Protein AF-A0AA89BW70-F1 (afdb_monomer)

Mean predicted aligned error: 10.67 Å

Organism: Pinctada imbricata (NCBI:txid66713)

Nearest PDB structures (foldseek):
  3rcm-assembly1_A  TM=8.441E-01  e=1.274E-15  Pseudomonas putida KT2440
  1xwy-assembly1_A  TM=8.224E-01  e=1.274E-15  Escherichia coli
  2gzx-assembly2_B  TM=8.476E-01  e=1.239E-14  Staphylococcus aureus subsp. aureus MW2
  2y1h-assembly1_A  TM=7.962E-01  e=3.981E-14  Homo sapiens
  2y1h-assembly1_B  TM=7.978E-01  e=7.608E-13  Homo sapiens

InterPro domains:
  IPR001130 3'-5' ssDNA/RNA exonuclease TatD-like [PF01026] (97-299)
  IPR032466 Metal-dependent hydrolase [SSF51556] (93-299)

Sequence (300 aa):
MNATTLTPTIANILMSPQLLQDYQMFLTAIFIWIERAKLFGLIIQMDILWRNSYQCPNTAVVDRPSVPVNVVGGVVVYSEPQNYPAADFQLDGPWKVAAGVHPKHYQKFSTAKRLALNGLLEHPKVAALGEIGLDRTIPPGEWRAQELVFENVLRMSKPELPLVFHLRGPSGDTYGSDVTGRCQAIMRRVCRREQKIHVHCFTGLSQVVNDWLSDFPNTFFGVTAAVRRFDEEQKSGLRAIPRIRLLLETDAPYFPVGNVPYSTPAYLGDTAAFVAVYLNIGPCHLMQLTLRNAMTLYGS

Radius of gyration: 22.98 Å; Cα contacts (8 Å, |Δi|>4): 532; chains: 1; bounding box: 63×39×85 Å

Solvent-accessible surface area (backbone atoms only — not comparable to full-atom values): 16618 Å² total; per-residue (Å²): 138,86,87,85,90,85,83,82,87,89,89,83,80,84,67,51,74,65,55,49,51,52,48,48,50,50,50,49,49,48,57,64,50,70,75,65,53,68,31,52,35,62,30,33,47,60,68,68,65,69,80,80,74,57,72,81,71,96,64,77,93,72,82,76,52,90,32,79,61,45,75,66,28,30,32,36,33,49,22,51,60,87,72,60,61,94,85,64,85,88,67,70,82,63,49,31,25,19,46,36,50,29,38,92,45,41,92,62,62,43,74,69,40,52,53,50,52,58,56,48,73,69,36,94,50,45,45,25,46,7,35,26,42,42,52,44,77,53,64,77,89,48,51,63,60,32,50,52,44,36,54,58,55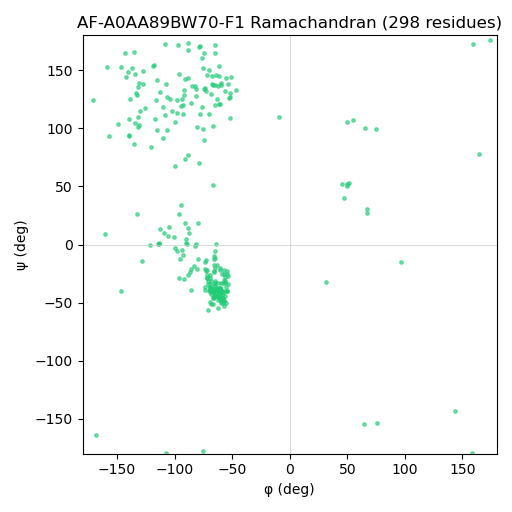,49,65,69,64,50,85,87,36,24,36,33,31,44,63,36,27,36,93,89,37,81,44,19,58,66,36,46,56,52,49,50,62,52,38,71,75,66,49,64,55,75,41,36,32,33,38,45,69,56,54,28,30,42,65,54,51,49,53,43,43,72,64,23,70,43,48,27,41,23,35,33,49,59,64,83,73,52,54,72,55,30,48,44,13,60,59,59,48,54,72,82,33,34,35,52,20,28,46,17,52,40,60,43,72,77,98,41,95,52,27,43,69,56,42,38,34,42,26,33,44,62,52,18,65,75,63,77,47,60,36,70,58,51,46,56,49,22,34,54,28,46,28,67,62,55,73,98

Structure (mmCIF, N/CA/C/O backbone):
data_AF-A0AA89BW70-F1
#
_entry.id   AF-A0AA89BW70-F1
#
loop_
_atom_site.group_PDB
_atom_site.id
_atom_site.type_symbol
_atom_site.label_atom_id
_atom_site.label_alt_id
_atom_site.label_comp_id
_atom_site.label_asym_id
_atom_site.label_entity_id
_atom_site.label_seq_id
_atom_site.pdbx_PDB_ins_code
_atom_site.Cartn_x
_atom_site.Cartn_y
_atom_site.Cartn_z
_atom_site.occupancy
_atom_site.B_iso_or_equiv
_atom_site.auth_seq_id
_atom_site.auth_comp_id
_atom_site.auth_asym_id
_atom_site.auth_atom_id
_atom_site.pdbx_PDB_model_num
ATOM 1 N N . MET A 1 1 ? 39.100 10.873 -65.933 1.00 33.31 1 MET A N 1
ATOM 2 C CA . MET A 1 1 ? 39.421 11.870 -64.895 1.00 33.31 1 MET A CA 1
ATOM 3 C C . MET A 1 1 ? 38.180 12.093 -64.047 1.00 33.31 1 MET A C 1
ATOM 5 O O . MET A 1 1 ? 37.128 12.359 -64.605 1.00 33.31 1 MET A O 1
ATOM 9 N N . ASN A 1 2 ? 38.376 11.925 -62.740 1.00 28.48 2 ASN A N 1
ATOM 10 C CA . ASN A 1 2 ? 37.604 12.335 -61.562 1.00 28.48 2 ASN A CA 1
ATOM 11 C C . ASN A 1 2 ? 36.201 11.766 -61.297 1.00 28.48 2 ASN A C 1
ATOM 13 O O . ASN A 1 2 ? 35.182 12.250 -61.776 1.00 28.48 2 ASN A O 1
ATOM 17 N N . ALA A 1 3 ? 36.224 10.782 -60.393 1.00 30.16 3 ALA A N 1
ATOM 18 C CA . ALA A 1 3 ? 35.181 10.424 -59.450 1.00 30.16 3 ALA A CA 1
ATOM 19 C C . ALA A 1 3 ? 35.336 11.232 -58.145 1.00 30.16 3 ALA A C 1
ATOM 21 O O . ALA A 1 3 ? 36.459 11.414 -57.676 1.00 30.16 3 ALA A O 1
ATOM 22 N N . THR A 1 4 ? 34.213 11.619 -57.538 1.00 36.66 4 THR A N 1
ATOM 23 C CA . THR A 1 4 ? 34.063 11.954 -56.105 1.00 36.66 4 THR A CA 1
ATOM 24 C C . THR A 1 4 ? 32.576 11.769 -55.755 1.00 36.66 4 THR A C 1
ATOM 26 O O . THR A 1 4 ? 31.724 12.510 -56.227 1.00 36.66 4 THR A O 1
ATOM 29 N N . THR A 1 5 ? 32.195 10.587 -55.257 1.00 37.97 5 THR A N 1
ATOM 30 C CA . THR A 1 5 ? 31.941 10.242 -53.835 1.00 37.97 5 THR A CA 1
ATOM 31 C C . THR A 1 5 ? 30.631 10.778 -53.255 1.00 37.97 5 THR A C 1
ATOM 33 O O . THR A 1 5 ? 30.588 11.892 -52.745 1.00 37.97 5 THR A O 1
ATOM 36 N N . LEU A 1 6 ? 29.619 9.905 -53.202 1.00 28.97 6 LEU A N 1
ATOM 37 C CA . LEU A 1 6 ? 28.589 9.879 -52.160 1.00 28.97 6 LEU A CA 1
ATOM 38 C C . LEU A 1 6 ? 28.302 8.407 -51.815 1.00 28.97 6 LEU A C 1
ATOM 40 O O . LEU A 1 6 ? 27.734 7.671 -52.616 1.00 28.97 6 LEU A O 1
ATOM 44 N N . THR A 1 7 ? 28.736 7.969 -50.635 1.00 37.84 7 THR A N 1
ATOM 45 C CA . THR A 1 7 ? 28.240 6.760 -49.950 1.00 37.84 7 THR A CA 1
ATOM 46 C C . THR A 1 7 ? 27.084 7.158 -49.033 1.00 37.84 7 THR A C 1
ATOM 48 O O . THR A 1 7 ? 27.158 8.221 -48.414 1.00 37.84 7 THR A O 1
ATOM 51 N N . PRO A 1 8 ? 26.040 6.318 -48.908 1.00 34.56 8 PRO A N 1
ATOM 52 C CA . PRO A 1 8 ? 26.020 5.403 -47.763 1.00 34.56 8 PRO A CA 1
ATOM 53 C C . PRO A 1 8 ? 25.541 3.972 -48.088 1.00 34.56 8 PRO A C 1
ATOM 55 O O . PRO A 1 8 ? 24.433 3.739 -48.564 1.00 34.56 8 PRO A O 1
ATOM 58 N N . THR A 1 9 ? 26.391 3.010 -47.732 1.00 35.19 9 THR A N 1
ATOM 59 C CA . THR A 1 9 ? 26.096 1.638 -47.271 1.00 35.19 9 THR A CA 1
ATOM 60 C C . THR A 1 9 ? 25.238 1.738 -45.990 1.00 35.19 9 THR A C 1
ATOM 62 O O . THR A 1 9 ? 25.519 2.593 -45.161 1.00 35.19 9 THR A O 1
ATOM 65 N N . ILE A 1 10 ? 24.173 0.979 -45.710 1.00 32.97 10 ILE A N 1
ATOM 66 C CA . ILE A 1 10 ? 23.923 -0.464 -45.828 1.00 32.97 10 ILE A CA 1
ATOM 67 C C . ILE A 1 10 ? 22.421 -0.661 -46.116 1.00 32.97 10 ILE A C 1
ATOM 69 O O . ILE A 1 10 ? 21.586 -0.576 -45.220 1.00 32.97 10 ILE A O 1
ATOM 73 N N . ALA A 1 11 ? 22.072 -0.954 -47.363 1.00 35.56 11 ALA A N 1
ATOM 74 C CA . ALA A 1 11 ? 20.772 -1.498 -47.737 1.00 35.56 11 ALA A CA 1
ATOM 75 C C . ALA A 1 11 ? 21.043 -2.548 -48.809 1.00 35.56 11 ALA A C 1
ATOM 77 O O . ALA A 1 11 ? 21.272 -2.183 -49.955 1.00 35.56 11 ALA A O 1
ATOM 78 N N . ASN A 1 12 ? 21.179 -3.810 -48.389 1.00 38.41 12 ASN A N 1
ATOM 79 C CA . ASN A 1 12 ? 20.982 -5.038 -49.174 1.00 38.41 12 ASN A CA 1
ATOM 80 C C . ASN A 1 12 ? 21.614 -6.223 -48.431 1.00 38.41 12 ASN A C 1
ATOM 82 O O . ASN A 1 12 ? 22.692 -6.698 -48.776 1.00 38.41 12 ASN A O 1
ATOM 86 N N . ILE A 1 13 ? 20.918 -6.722 -47.410 1.00 40.81 13 ILE A N 1
ATOM 87 C CA . ILE A 1 13 ? 21.020 -8.137 -47.045 1.00 40.81 13 ILE A CA 1
ATOM 88 C C . ILE A 1 13 ? 19.700 -8.752 -47.502 1.00 40.81 13 ILE A C 1
ATOM 90 O O . ILE A 1 13 ? 18.668 -8.590 -46.856 1.00 40.81 13 ILE A O 1
ATOM 94 N N . LEU A 1 14 ? 19.729 -9.385 -48.675 1.00 41.25 14 LEU A N 1
ATOM 95 C CA . LEU A 1 14 ? 18.627 -10.192 -49.188 1.00 41.25 14 LEU A CA 1
ATOM 96 C C . LEU A 1 14 ? 18.482 -11.414 -48.273 1.00 41.25 14 LEU A C 1
ATOM 98 O O . LEU A 1 14 ? 19.273 -12.353 -48.351 1.00 41.25 14 LEU A O 1
ATOM 102 N N . MET A 1 15 ? 17.499 -11.384 -47.374 1.00 45.31 15 MET A N 1
ATOM 103 C CA . MET A 1 15 ? 17.094 -12.571 -46.624 1.00 45.31 15 MET A CA 1
ATOM 104 C C . MET A 1 15 ? 16.474 -13.590 -47.587 1.00 45.31 15 MET A C 1
ATOM 106 O O . MET A 1 15 ? 15.705 -13.224 -48.477 1.00 45.31 15 MET A O 1
ATOM 110 N N . SER A 1 16 ? 16.818 -14.870 -47.426 1.00 53.88 16 SER A N 1
ATOM 111 C CA . SER A 1 16 ? 16.217 -15.948 -48.216 1.00 53.88 16 SER A CA 1
ATOM 112 C C . SER A 1 16 ? 14.701 -16.018 -47.963 1.00 53.88 16 SER A C 1
ATOM 114 O O . SER A 1 16 ? 14.253 -15.637 -46.879 1.00 53.88 16 SER A O 1
ATOM 116 N N . PRO A 1 17 ? 13.888 -16.525 -48.911 1.00 56.47 17 PRO A N 1
ATOM 117 C CA . PRO A 1 17 ? 12.437 -16.636 -48.727 1.00 56.47 17 PRO A CA 1
ATOM 118 C C . PRO A 1 17 ? 12.044 -17.393 -47.448 1.00 56.47 17 PRO A C 1
ATOM 120 O O . PRO A 1 17 ? 11.084 -17.013 -46.785 1.00 56.47 17 PRO A O 1
ATOM 123 N N . GLN A 1 18 ? 12.843 -18.393 -47.056 1.00 44.44 18 GLN A N 1
ATOM 124 C CA . GLN A 1 18 ? 12.680 -19.142 -45.809 1.00 44.44 18 GLN A CA 1
ATOM 125 C C . GLN A 1 18 ? 12.930 -18.262 -44.572 1.00 44.44 18 GLN A C 1
ATOM 127 O O . GLN A 1 18 ? 12.105 -18.231 -43.669 1.00 44.44 18 GLN A O 1
ATOM 132 N N . LEU A 1 19 ? 14.010 -17.470 -44.566 1.00 41.62 19 LEU A N 1
ATOM 133 C CA . LEU A 1 19 ? 14.312 -16.515 -43.492 1.00 41.62 19 LEU A CA 1
ATOM 134 C C . LEU A 1 19 ? 13.273 -15.394 -43.404 1.00 41.62 19 LEU A C 1
ATOM 136 O O . LEU A 1 19 ? 12.985 -14.929 -42.308 1.00 41.62 19 LEU A O 1
ATOM 140 N N . LEU A 1 20 ? 12.685 -14.974 -44.527 1.00 41.12 20 LEU A N 1
ATOM 141 C CA . LEU A 1 20 ? 11.605 -13.986 -44.549 1.00 41.12 20 LEU A CA 1
ATOM 142 C C . LEU A 1 20 ? 10.306 -14.556 -43.955 1.00 41.12 20 LEU A C 1
ATOM 144 O O . LEU A 1 20 ? 9.582 -13.844 -43.262 1.00 41.12 20 LEU A O 1
ATOM 148 N N . GLN A 1 21 ? 10.030 -15.839 -44.201 1.00 43.31 21 GLN A N 1
ATOM 149 C CA . GLN A 1 21 ? 8.876 -16.558 -43.660 1.00 43.31 21 GLN A CA 1
ATOM 150 C C . GLN A 1 21 ? 9.052 -16.869 -42.166 1.00 43.31 21 GLN A C 1
ATOM 152 O O . GLN A 1 21 ? 8.119 -16.666 -41.390 1.00 43.31 21 GLN A O 1
ATOM 157 N N . ASP A 1 22 ? 10.260 -17.242 -41.739 1.00 41.06 22 ASP A N 1
ATOM 158 C CA . ASP A 1 22 ? 10.621 -17.409 -40.329 1.00 41.06 22 ASP A CA 1
ATOM 159 C C . ASP A 1 22 ? 10.616 -16.064 -39.588 1.00 41.06 22 ASP A C 1
ATOM 161 O O . ASP A 1 22 ? 10.131 -15.984 -38.463 1.00 41.06 22 ASP A O 1
ATOM 165 N N . TYR A 1 23 ? 11.059 -14.977 -40.231 1.00 40.72 23 TYR A N 1
ATOM 166 C CA . TYR A 1 23 ? 10.994 -13.616 -39.691 1.00 40.72 23 TYR A CA 1
ATOM 167 C C . TYR A 1 23 ? 9.554 -13.099 -39.614 1.00 40.72 23 TYR A C 1
ATOM 169 O O . TYR A 1 23 ? 9.185 -12.489 -38.615 1.00 40.72 23 TYR A O 1
ATOM 177 N N . GLN A 1 24 ? 8.696 -13.386 -40.599 1.00 35.31 24 GLN A N 1
ATOM 178 C CA . GLN A 1 24 ? 7.270 -13.063 -40.506 1.00 35.31 24 GLN A CA 1
ATOM 179 C C . GLN A 1 24 ? 6.542 -13.920 -39.467 1.00 35.31 24 GLN A C 1
ATOM 181 O O . GLN A 1 24 ? 5.707 -13.379 -38.747 1.00 35.31 24 GLN A O 1
ATOM 186 N N . MET A 1 25 ? 6.873 -15.205 -39.301 1.00 35.47 25 MET A N 1
ATOM 187 C CA . MET A 1 25 ? 6.369 -16.009 -38.179 1.00 35.47 25 MET A CA 1
ATOM 188 C C . MET A 1 25 ? 6.871 -15.482 -36.834 1.00 35.47 25 MET A C 1
ATOM 190 O O . MET A 1 25 ? 6.096 -15.442 -35.887 1.00 35.47 25 MET A O 1
ATOM 194 N N . PHE A 1 26 ? 8.125 -15.039 -36.745 1.00 34.38 26 PHE A N 1
ATOM 195 C CA . PHE A 1 26 ? 8.706 -14.449 -35.539 1.00 34.38 26 PHE A CA 1
ATOM 196 C C . PHE A 1 26 ? 8.062 -13.097 -35.208 1.00 34.38 26 PHE A C 1
ATOM 198 O O . PHE A 1 26 ? 7.727 -12.846 -34.056 1.00 34.38 26 PHE A O 1
ATOM 205 N N . LEU A 1 27 ? 7.785 -12.259 -36.211 1.00 29.42 27 LEU A N 1
ATOM 206 C CA . LEU A 1 27 ? 7.057 -10.998 -36.053 1.00 29.42 27 LEU A CA 1
ATOM 207 C C . LEU A 1 27 ? 5.570 -11.204 -35.754 1.00 29.42 27 LEU A C 1
ATOM 209 O O . LEU A 1 27 ? 5.015 -10.441 -34.974 1.00 29.42 27 LEU A O 1
ATOM 213 N N . THR A 1 28 ? 4.934 -12.240 -36.306 1.00 30.70 28 THR A N 1
ATOM 214 C CA . THR A 1 28 ? 3.536 -12.596 -36.000 1.00 30.70 28 THR A CA 1
ATOM 215 C C . THR A 1 28 ? 3.435 -13.226 -34.613 1.00 30.70 28 THR A C 1
ATOM 217 O O . THR A 1 28 ? 2.510 -12.920 -33.870 1.00 30.70 28 THR A O 1
ATOM 220 N N . ALA A 1 29 ? 4.426 -14.023 -34.203 1.00 29.08 29 ALA A N 1
ATOM 221 C CA . ALA A 1 29 ? 4.567 -14.499 -32.834 1.00 29.08 29 ALA A CA 1
ATOM 222 C C . ALA A 1 29 ? 4.788 -13.321 -31.881 1.00 29.08 29 ALA A C 1
ATOM 224 O O . ALA A 1 29 ? 4.096 -13.253 -30.881 1.00 29.08 29 ALA A O 1
ATOM 225 N N . ILE A 1 30 ? 5.638 -12.345 -32.216 1.00 30.14 30 ILE A N 1
ATOM 226 C CA . ILE A 1 30 ? 5.832 -11.115 -31.434 1.00 30.14 30 ILE A CA 1
ATOM 227 C C . ILE A 1 30 ? 4.559 -10.257 -31.401 1.00 30.14 30 ILE A C 1
ATOM 229 O O . ILE A 1 30 ? 4.204 -9.782 -30.331 1.00 30.14 30 ILE A O 1
ATOM 233 N N . PHE A 1 31 ? 3.809 -10.112 -32.496 1.00 24.84 31 PHE A N 1
ATOM 234 C CA . PHE A 1 31 ? 2.545 -9.361 -32.511 1.00 24.84 31 PHE A CA 1
ATOM 235 C C . PHE A 1 31 ? 1.432 -10.062 -31.716 1.00 24.84 31 PHE A C 1
ATOM 237 O O . PHE A 1 31 ? 0.695 -9.404 -30.988 1.00 24.84 31 PHE A O 1
ATOM 244 N N . ILE A 1 32 ? 1.357 -11.397 -31.762 1.00 27.94 32 ILE A N 1
ATOM 245 C CA . ILE A 1 32 ? 0.433 -12.202 -30.943 1.00 27.94 32 ILE A CA 1
ATOM 246 C C . ILE A 1 32 ? 0.894 -12.263 -29.466 1.00 27.94 32 ILE A C 1
ATOM 248 O O . ILE A 1 32 ? 0.082 -12.495 -28.567 1.00 27.94 32 ILE A O 1
ATOM 252 N N . TRP A 1 33 ? 2.178 -12.012 -29.181 1.00 25.75 33 TRP A N 1
ATOM 253 C CA . TRP A 1 33 ? 2.754 -12.010 -27.827 1.00 25.75 33 TRP A CA 1
ATOM 254 C C . TRP A 1 33 ? 2.736 -10.622 -27.163 1.00 25.75 33 TRP A C 1
ATOM 256 O O . TRP A 1 33 ? 2.550 -10.534 -25.949 1.00 25.75 33 TRP A O 1
ATOM 266 N N . ILE A 1 34 ? 2.816 -9.538 -27.946 1.00 25.92 34 ILE A N 1
ATOM 267 C CA . ILE A 1 34 ? 2.680 -8.141 -27.493 1.00 25.92 34 ILE A CA 1
ATOM 268 C C . ILE A 1 34 ? 1.256 -7.850 -26.976 1.00 25.92 34 ILE A C 1
ATOM 270 O O . ILE A 1 34 ? 1.089 -7.018 -26.088 1.00 25.92 34 ILE A O 1
ATOM 274 N N . GLU A 1 35 ? 0.236 -8.603 -27.399 1.00 26.39 35 GLU A N 1
ATOM 275 C CA . GLU A 1 35 ? -1.134 -8.468 -26.873 1.00 26.39 35 GLU A CA 1
ATOM 276 C C . GLU A 1 35 ? -1.404 -9.185 -25.529 1.00 26.39 35 GLU A C 1
ATOM 278 O O . GLU A 1 35 ? -2.518 -9.122 -25.001 1.00 26.39 35 GLU A O 1
ATOM 283 N N . ARG A 1 36 ? -0.419 -9.864 -24.919 1.00 28.23 36 ARG A N 1
ATOM 284 C CA . ARG A 1 36 ? -0.659 -10.727 -23.739 1.00 28.23 36 ARG A CA 1
ATOM 285 C C . ARG A 1 36 ? -0.060 -10.261 -22.412 1.00 28.23 36 ARG A C 1
ATOM 287 O O . ARG A 1 36 ? -0.103 -11.016 -21.441 1.00 28.23 36 ARG A O 1
ATOM 294 N N . ALA A 1 37 ? 0.403 -9.019 -22.302 1.00 26.75 37 ALA A N 1
ATOM 295 C CA . ALA A 1 37 ? 0.701 -8.419 -20.999 1.00 26.75 37 ALA A CA 1
ATOM 296 C C . ALA A 1 37 ? -0.530 -7.680 -20.453 1.00 26.75 37 ALA A C 1
ATOM 298 O O . ALA A 1 37 ? -0.590 -6.453 -20.452 1.00 26.75 37 ALA A O 1
ATOM 299 N N . LYS A 1 38 ? -1.531 -8.440 -20.000 1.00 25.67 38 LYS A N 1
ATOM 300 C CA . LYS A 1 38 ? -2.585 -7.904 -19.131 1.00 25.67 38 LYS A CA 1
ATOM 301 C C . LYS A 1 38 ? -1.950 -7.571 -17.775 1.00 25.67 38 LYS A C 1
ATOM 303 O O . LYS A 1 38 ? -1.251 -8.420 -17.239 1.00 25.67 38 LYS A O 1
ATOM 308 N N . LEU A 1 39 ? -2.147 -6.374 -17.231 1.00 32.09 39 LEU A N 1
ATOM 309 C CA . LEU A 1 39 ? -1.540 -5.918 -15.972 1.00 32.09 39 LEU A CA 1
ATOM 310 C C . LEU A 1 39 ? -2.550 -5.286 -15.023 1.00 32.09 39 LEU A C 1
ATOM 312 O O . LEU A 1 39 ? -3.346 -4.456 -15.433 1.00 32.09 39 LEU A O 1
ATOM 316 N N . PHE A 1 40 ? -2.490 -5.627 -13.741 1.00 28.91 40 PHE A N 1
ATOM 317 C CA . PHE A 1 40 ? -3.263 -4.940 -12.708 1.00 28.91 40 PHE A CA 1
ATOM 318 C C . PHE A 1 40 ? -2.393 -3.820 -12.124 1.00 28.91 40 PHE A C 1
ATOM 320 O O . PHE A 1 40 ? -1.310 -4.092 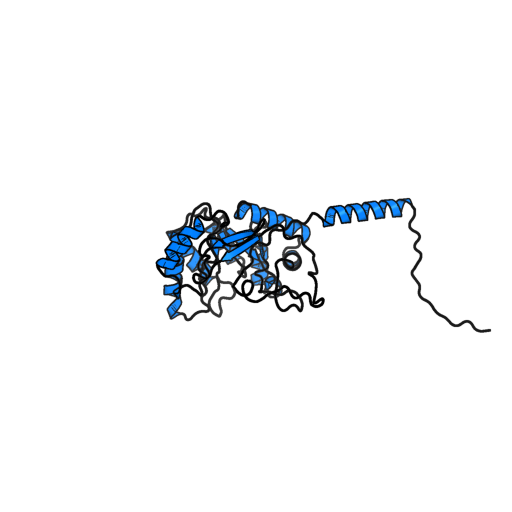-11.609 1.00 28.91 40 PHE A O 1
ATOM 327 N N . GLY A 1 41 ? -2.839 -2.567 -12.223 1.00 37.03 41 GLY A N 1
ATOM 328 C CA . GLY A 1 41 ? -2.237 -1.419 -11.548 1.00 37.03 41 GLY A CA 1
ATOM 329 C C . GLY A 1 41 ? -2.614 -1.446 -10.075 1.00 37.03 41 GLY A C 1
ATOM 330 O O . GLY A 1 41 ? -3.732 -1.095 -9.706 1.00 37.03 41 GLY A O 1
ATOM 331 N N . LEU A 1 42 ? -1.711 -1.925 -9.225 1.00 42.44 42 LEU A N 1
ATOM 332 C CA . LEU A 1 42 ? -2.091 -2.351 -7.884 1.00 42.44 42 LEU A CA 1
ATOM 333 C C . LEU A 1 42 ? -2.065 -1.277 -6.796 1.00 42.44 42 LEU A C 1
ATOM 335 O O . LEU A 1 42 ? -2.167 -1.620 -5.633 1.00 42.44 42 LEU A O 1
ATOM 339 N N . ILE A 1 43 ? -1.992 -0.003 -7.149 1.00 45.97 43 ILE A N 1
ATOM 340 C CA . ILE A 1 43 ? -2.585 1.096 -6.379 1.00 45.97 43 ILE A CA 1
ATOM 341 C C . ILE A 1 43 ? -2.473 2.339 -7.255 1.00 45.97 43 ILE A C 1
ATOM 343 O O . ILE A 1 43 ? -1.395 2.704 -7.738 1.00 45.97 43 ILE A O 1
ATOM 347 N N . ILE A 1 44 ? -3.625 2.955 -7.491 1.00 41.16 44 ILE A N 1
ATOM 348 C CA . ILE A 1 44 ? -3.731 4.327 -7.963 1.00 41.16 44 ILE A CA 1
ATOM 349 C C . ILE A 1 44 ? -4.251 5.122 -6.774 1.00 41.16 44 ILE A C 1
ATOM 351 O O . ILE A 1 44 ? -5.407 4.950 -6.372 1.00 41.16 44 ILE A O 1
ATOM 355 N N . GLN A 1 45 ? -3.422 5.995 -6.216 1.00 33.06 45 GLN A N 1
ATOM 356 C CA . GLN A 1 45 ? -3.894 6.991 -5.271 1.00 33.06 45 GLN A CA 1
ATOM 357 C C . GLN A 1 45 ? -4.642 8.076 -6.057 1.00 33.06 45 GLN A C 1
ATOM 359 O O . GLN A 1 45 ? -4.067 9.049 -6.534 1.00 33.06 45 GLN A O 1
ATOM 364 N N . MET A 1 46 ? -5.957 7.908 -6.244 1.00 30.53 46 MET A N 1
ATOM 365 C CA . MET A 1 46 ? -6.792 8.994 -6.768 1.00 30.53 46 MET A CA 1
ATOM 366 C C . MET A 1 46 ? -7.101 9.990 -5.654 1.00 30.53 46 MET A C 1
ATOM 368 O O . MET A 1 46 ? -8.244 10.138 -5.224 1.00 30.53 46 MET A O 1
ATOM 372 N N . ASP A 1 47 ? -6.085 10.730 -5.223 1.00 29.80 47 ASP A N 1
ATOM 373 C CA . ASP A 1 47 ? -6.329 11.993 -4.543 1.00 29.80 47 ASP A CA 1
ATOM 374 C C . ASP A 1 47 ? -6.862 12.987 -5.582 1.00 29.80 47 ASP A C 1
ATOM 376 O O . ASP A 1 47 ? -6.154 13.333 -6.523 1.00 29.80 47 ASP A O 1
ATOM 380 N N . ILE A 1 48 ? -8.142 13.362 -5.424 1.00 30.09 48 ILE A N 1
ATOM 381 C CA . ILE A 1 48 ? -8.924 14.574 -5.801 1.00 30.09 48 ILE A CA 1
ATOM 382 C C . ILE A 1 48 ? -8.570 15.375 -7.072 1.00 30.09 48 ILE A C 1
ATOM 384 O O . ILE A 1 48 ? -9.470 15.927 -7.703 1.00 30.09 48 ILE A O 1
ATOM 388 N N . LEU A 1 49 ? -7.317 15.459 -7.497 1.00 27.48 49 LEU A N 1
ATOM 389 C CA . LEU A 1 49 ? -6.868 16.212 -8.666 1.00 27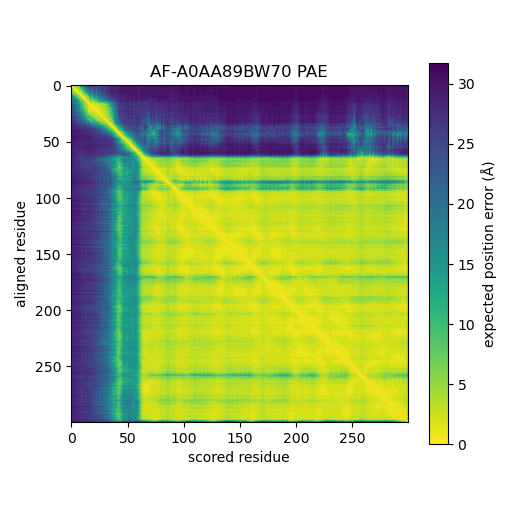.48 49 LEU A CA 1
ATOM 390 C C . LEU A 1 49 ? -7.398 15.654 -9.993 1.00 27.48 49 LEU A C 1
ATOM 392 O O . LEU A 1 49 ? -7.426 16.377 -10.985 1.00 27.48 49 LEU A O 1
ATOM 396 N N . TRP A 1 50 ? -7.878 14.407 -10.020 1.00 29.72 50 TRP A N 1
ATOM 397 C CA . TRP A 1 50 ? -8.447 13.827 -11.239 1.00 29.72 50 TRP A CA 1
ATOM 398 C C . TRP A 1 50 ? -9.934 14.137 -11.448 1.00 29.72 50 TRP A C 1
ATOM 400 O O . TRP A 1 50 ? -10.408 14.082 -12.578 1.00 29.72 50 TRP A O 1
ATOM 410 N N . ARG A 1 51 ? -10.684 14.493 -10.389 1.00 33.44 51 ARG A N 1
ATOM 411 C CA . ARG A 1 51 ? -12.139 14.721 -10.495 1.00 33.44 51 ARG A CA 1
ATOM 412 C C 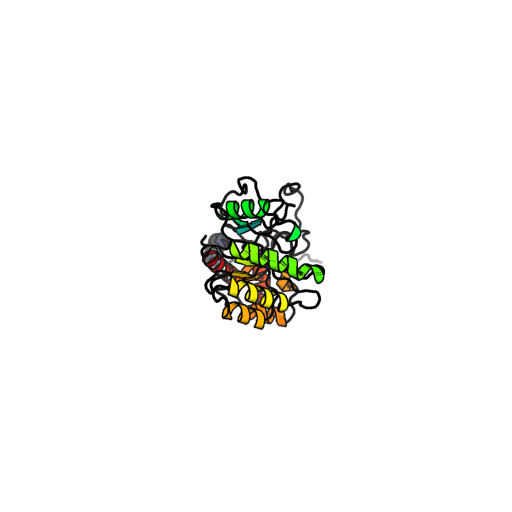. ARG A 1 51 ? -12.536 16.142 -10.900 1.00 33.44 51 ARG A C 1
ATOM 414 O O . ARG A 1 51 ? -13.617 16.294 -11.450 1.00 33.44 51 ARG A O 1
ATOM 421 N N . ASN A 1 52 ? -11.695 17.158 -10.676 1.00 25.22 52 ASN A N 1
ATOM 422 C CA . ASN A 1 52 ? -12.116 18.559 -10.854 1.00 25.22 52 ASN A CA 1
ATOM 423 C C . ASN A 1 52 ? -11.317 19.395 -11.873 1.00 25.22 52 ASN A C 1
ATOM 425 O O . ASN A 1 52 ? -11.677 20.555 -12.071 1.00 25.22 52 ASN A O 1
ATOM 429 N N . SER A 1 53 ? -10.285 18.866 -12.551 1.00 26.83 53 SER A N 1
ATOM 430 C CA . SER A 1 53 ? -9.521 19.706 -13.503 1.00 26.83 53 SER A CA 1
ATOM 431 C C . SER A 1 53 ? -8.672 19.013 -14.582 1.00 26.83 53 SER A C 1
ATOM 433 O O . SER A 1 53 ? -7.977 19.717 -15.309 1.00 26.83 53 SER A O 1
ATOM 435 N N . TYR A 1 54 ? -8.752 17.695 -14.791 1.00 30.23 54 TYR A N 1
ATOM 436 C CA . TYR A 1 54 ? -8.056 17.060 -15.922 1.00 30.23 54 TYR A CA 1
ATOM 437 C C . TYR A 1 54 ? -9.029 16.556 -16.992 1.00 30.23 54 TYR A C 1
ATOM 439 O O . TYR A 1 54 ? -9.453 15.405 -17.005 1.00 30.23 54 TYR A O 1
ATOM 447 N N . GLN A 1 55 ? -9.309 17.420 -17.970 1.00 25.73 55 GLN A N 1
ATOM 448 C CA . GLN A 1 55 ? -9.369 16.933 -19.346 1.00 25.73 55 GLN A CA 1
ATOM 449 C C . GLN A 1 55 ? -7.969 16.391 -19.635 1.00 25.73 55 GLN A C 1
ATOM 451 O O . GLN A 1 55 ? -7.008 17.140 -19.483 1.00 25.73 55 GLN A O 1
ATOM 456 N N . CYS A 1 56 ? -7.823 15.109 -19.984 1.00 28.62 56 CYS A N 1
ATOM 457 C CA . CYS A 1 56 ? -6.570 14.625 -20.564 1.00 28.62 56 CYS A CA 1
ATOM 458 C C . CYS A 1 56 ? -6.263 15.567 -21.740 1.00 28.62 56 CYS A C 1
ATOM 460 O O . CYS A 1 56 ? -7.057 15.584 -22.688 1.00 28.62 56 CYS A O 1
ATOM 462 N N . PRO A 1 57 ? -5.242 16.444 -21.662 1.00 28.52 57 PRO A N 1
ATOM 463 C CA . PRO A 1 57 ? -5.060 17.433 -22.700 1.00 28.52 57 PRO A CA 1
ATOM 464 C C . PRO A 1 57 ? -4.719 16.664 -23.967 1.00 28.52 57 PRO A C 1
ATOM 466 O O . PRO A 1 57 ? -3.720 15.947 -24.016 1.00 28.52 57 PRO A O 1
ATOM 469 N N . ASN A 1 58 ? -5.541 16.817 -25.002 1.00 31.80 58 ASN A N 1
ATOM 470 C CA . ASN A 1 58 ? -5.198 16.452 -26.375 1.00 31.80 58 ASN A CA 1
ATOM 471 C C . ASN A 1 58 ? -4.077 17.372 -26.899 1.00 31.80 58 ASN A C 1
ATOM 473 O O . ASN A 1 58 ? -4.200 17.992 -27.952 1.00 31.80 58 ASN A O 1
ATOM 477 N N . THR A 1 59 ? -2.981 17.516 -26.158 1.00 31.17 59 THR A N 1
ATOM 478 C CA . THR A 1 59 ? -1.881 18.410 -26.501 1.00 31.17 59 THR A CA 1
ATOM 479 C C . THR A 1 59 ? -0.556 17.693 -26.311 1.00 31.17 59 THR A C 1
ATOM 481 O O . THR A 1 59 ? -0.086 17.524 -25.193 1.00 31.17 59 THR A O 1
ATOM 484 N N . ALA A 1 60 ? 0.007 17.312 -27.459 1.00 33.44 60 ALA A N 1
ATOM 485 C CA . ALA A 1 60 ? 1.429 17.173 -27.757 1.00 33.44 60 ALA A CA 1
ATOM 486 C C . ALA A 1 60 ? 2.267 16.259 -26.840 1.00 33.44 60 ALA A C 1
ATOM 488 O O . ALA A 1 60 ? 2.622 16.611 -25.728 1.00 33.44 60 ALA A O 1
ATOM 489 N N . VAL A 1 61 ? 2.629 15.098 -27.397 1.00 46.44 61 VAL A N 1
ATOM 490 C CA . VAL A 1 61 ? 3.732 14.183 -27.040 1.00 46.44 61 VAL A CA 1
ATOM 491 C C . VAL A 1 61 ? 4.727 14.729 -26.000 1.00 46.44 61 VAL A C 1
ATOM 493 O O . VAL A 1 61 ? 5.561 15.566 -26.334 1.00 46.44 61 VAL A O 1
ATOM 496 N N . VAL A 1 62 ? 4.719 14.172 -24.784 1.00 46.09 62 VAL A N 1
ATOM 497 C CA . VAL A 1 62 ? 5.830 14.310 -23.826 1.00 46.09 62 VAL A CA 1
ATOM 498 C C . VAL A 1 62 ? 6.027 12.948 -23.138 1.00 46.09 62 VAL A C 1
ATOM 500 O O . VAL A 1 62 ? 5.282 12.601 -22.235 1.00 46.09 62 VAL A O 1
ATOM 503 N N . ASP A 1 63 ? 6.945 12.137 -23.673 1.00 58.06 63 ASP A N 1
ATOM 504 C CA . ASP A 1 63 ? 7.354 10.778 -23.252 1.00 58.06 63 ASP A CA 1
ATOM 505 C C . ASP A 1 63 ? 6.265 9.710 -23.002 1.00 58.06 63 ASP A C 1
ATOM 507 O O . ASP A 1 63 ? 5.611 9.639 -21.962 1.00 58.06 63 ASP A O 1
ATOM 511 N N . ARG A 1 64 ? 6.154 8.765 -23.950 1.00 71.00 64 ARG A N 1
ATOM 512 C CA . ARG A 1 64 ? 5.418 7.504 -23.749 1.00 71.00 64 ARG A CA 1
ATOM 513 C C . ARG A 1 64 ? 6.185 6.596 -22.769 1.00 71.00 64 ARG A C 1
ATOM 515 O O . ARG A 1 64 ? 7.413 6.648 -22.774 1.00 71.00 64 ARG A O 1
ATOM 522 N N . PRO A 1 65 ? 5.497 5.734 -21.991 1.00 78.94 65 PRO A N 1
ATOM 523 C CA . PRO A 1 65 ? 6.143 4.676 -21.211 1.00 78.94 65 PRO A CA 1
ATOM 524 C C . PRO A 1 65 ? 7.174 3.915 -22.051 1.00 78.94 65 PRO A C 1
ATOM 526 O O . PRO A 1 65 ? 6.871 3.525 -23.184 1.00 78.94 65 PRO A O 1
ATOM 529 N N . SER A 1 66 ? 8.376 3.690 -21.513 1.00 85.50 66 SER A N 1
ATOM 530 C CA . SER A 1 66 ? 9.445 2.987 -22.246 1.00 85.50 66 SER A CA 1
ATOM 531 C C . SER A 1 66 ? 9.126 1.502 -22.378 1.00 85.50 66 SER A C 1
ATOM 533 O O . SER A 1 66 ? 9.538 0.844 -23.333 1.00 85.50 66 SER A O 1
ATOM 535 N N . VAL A 1 67 ? 8.375 0.974 -21.410 1.00 81.06 67 VAL A N 1
ATOM 536 C CA . VAL A 1 67 ? 7.853 -0.390 -21.415 1.00 81.06 67 VAL A CA 1
ATOM 537 C C . VAL A 1 67 ? 6.328 -0.308 -21.489 1.00 81.06 67 VAL A C 1
ATOM 539 O O . VAL A 1 67 ? 5.680 -0.075 -20.466 1.00 81.06 67 VAL A O 1
ATOM 542 N N . PRO A 1 68 ? 5.733 -0.472 -22.683 1.00 78.50 68 PRO A N 1
ATOM 543 C CA . PRO A 1 68 ? 4.291 -0.376 -22.848 1.00 78.50 68 PRO A CA 1
ATOM 544 C C . PRO A 1 68 ? 3.580 -1.533 -22.145 1.00 78.50 68 PRO A C 1
ATOM 546 O O . PRO A 1 68 ? 4.061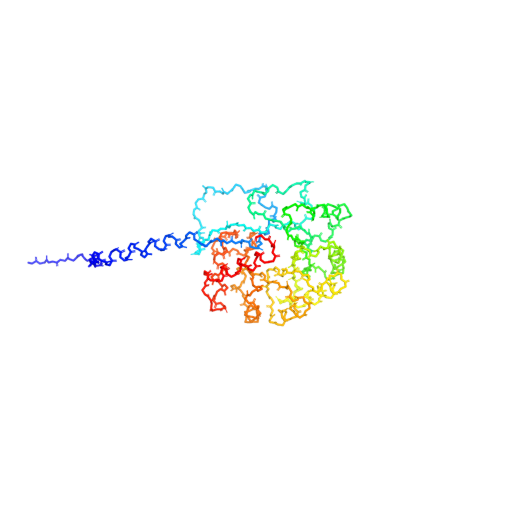 -2.668 -22.116 1.00 78.50 68 PRO A O 1
ATOM 549 N N . VAL A 1 69 ? 2.406 -1.235 -21.594 1.00 76.94 69 VAL A N 1
ATOM 550 C CA . VAL A 1 69 ? 1.602 -2.171 -20.805 1.00 76.94 69 VAL A CA 1
ATOM 551 C C . VAL A 1 69 ? 0.122 -2.014 -21.113 1.00 76.94 69 VAL A C 1
ATOM 553 O O . VAL A 1 69 ? -0.345 -0.907 -21.379 1.00 76.94 69 VAL A O 1
ATOM 556 N N . ASN A 1 70 ? -0.631 -3.111 -21.030 1.00 78.44 70 ASN A N 1
ATOM 557 C CA . ASN A 1 70 ? -2.088 -3.064 -21.052 1.00 78.44 70 ASN A CA 1
ATOM 558 C C . ASN A 1 70 ? -2.624 -3.175 -19.621 1.00 78.44 70 ASN A C 1
ATOM 560 O O . ASN A 1 70 ? -2.607 -4.255 -19.027 1.00 78.44 70 ASN A O 1
ATOM 564 N N . VAL A 1 71 ? -3.093 -2.062 -19.059 1.00 78.00 71 VAL A N 1
ATOM 565 C CA . VAL A 1 71 ? -3.673 -2.037 -17.711 1.00 78.00 71 VAL A CA 1
ATOM 566 C C . VAL A 1 71 ? -5.097 -2.597 -17.761 1.00 78.00 71 VAL A C 1
ATOM 568 O O . VAL A 1 71 ? -5.999 -1.989 -18.324 1.00 78.00 71 VAL A O 1
ATOM 571 N N . VAL A 1 72 ? -5.301 -3.763 -17.154 1.00 76.25 72 VAL A N 1
ATOM 572 C CA . VAL A 1 72 ? -6.565 -4.514 -17.128 1.00 76.25 72 VAL A CA 1
ATOM 573 C C . VAL A 1 72 ? -7.363 -4.354 -15.844 1.00 76.25 72 VAL A C 1
ATOM 575 O O . VAL A 1 72 ? -8.349 -5.058 -15.659 1.00 76.25 72 VAL A O 1
ATOM 578 N N . GLY A 1 73 ? -6.938 -3.477 -14.943 1.00 80.50 73 GLY A N 1
ATOM 579 C CA . GLY A 1 73 ? -7.632 -3.204 -13.692 1.00 80.50 73 GLY A CA 1
ATOM 580 C C . GLY A 1 73 ? -6.706 -2.604 -12.656 1.00 80.50 73 GLY A C 1
ATOM 581 O O . GLY A 1 73 ? -5.522 -2.383 -12.913 1.00 80.50 73 GLY A O 1
ATOM 582 N N . GLY A 1 74 ? -7.258 -2.339 -11.481 1.00 83.56 74 GLY A N 1
ATOM 583 C CA . GLY A 1 74 ? -6.492 -1.796 -10.376 1.00 83.56 74 GLY A CA 1
ATOM 584 C C . GLY A 1 74 ? -7.341 -1.437 -9.176 1.00 83.56 74 GLY A C 1
ATOM 585 O O . GLY A 1 74 ? -8.570 -1.538 -9.207 1.00 83.56 74 GLY A O 1
ATOM 586 N N . VAL A 1 75 ? -6.661 -1.009 -8.118 1.00 86.12 75 VAL A N 1
ATOM 587 C CA . VAL A 1 75 ? -7.291 -0.562 -6.875 1.00 86.12 75 VAL A CA 1
ATOM 588 C C . VAL A 1 75 ? -7.097 0.941 -6.744 1.00 86.12 75 VAL A C 1
ATOM 590 O O . VAL A 1 75 ? -5.972 1.430 -6.690 1.00 86.12 75 VAL A O 1
ATOM 593 N N . VAL A 1 76 ? -8.206 1.668 -6.710 1.00 86.38 76 VAL A N 1
ATOM 594 C CA . VAL A 1 76 ? -8.240 3.112 -6.501 1.00 86.38 76 VAL A CA 1
ATOM 595 C C . VAL A 1 76 ? -8.397 3.409 -5.014 1.00 86.38 76 VAL A C 1
ATOM 597 O O . VAL A 1 76 ? -9.264 2.835 -4.360 1.00 86.38 76 VAL A O 1
ATOM 600 N N . VAL A 1 77 ? -7.593 4.317 -4.473 1.00 84.75 77 VAL A N 1
ATOM 601 C CA . VAL A 1 77 ? -7.632 4.662 -3.046 1.00 84.75 77 VAL A CA 1
ATOM 602 C C . VAL A 1 77 ? -8.580 5.836 -2.783 1.00 84.75 77 VAL A C 1
ATOM 604 O O . VAL A 1 77 ? -8.465 6.887 -3.403 1.00 84.75 77 VAL A O 1
ATOM 607 N N . TYR A 1 78 ? -9.496 5.658 -1.829 1.00 88.31 78 TYR A N 1
ATOM 608 C CA . TYR A 1 78 ? -10.363 6.686 -1.249 1.00 88.31 78 TYR A CA 1
ATOM 609 C C . TYR A 1 78 ? -10.097 6.766 0.257 1.00 88.31 78 TYR A C 1
ATOM 611 O O . TYR A 1 78 ? -10.790 6.149 1.070 1.00 88.31 78 TYR A O 1
ATOM 619 N N . SER A 1 79 ? -9.069 7.521 0.636 1.00 87.94 79 SER A N 1
ATOM 620 C CA . SER A 1 79 ? -8.563 7.577 2.014 1.00 87.94 79 SER A CA 1
ATOM 621 C C . SER A 1 79 ? -8.760 8.941 2.692 1.00 87.94 79 SER A C 1
ATOM 623 O O . SER A 1 79 ? -8.400 9.132 3.853 1.00 87.94 79 SER A O 1
ATOM 625 N N . GLU A 1 80 ? -9.381 9.898 2.005 1.00 89.62 80 GLU A N 1
ATOM 626 C CA . GLU A 1 80 ? -9.754 11.192 2.568 1.00 89.62 80 GLU A CA 1
ATOM 627 C C . GLU A 1 80 ? -11.227 11.200 3.008 1.00 89.62 80 GLU A C 1
ATOM 629 O O . GLU A 1 80 ? -12.117 11.211 2.150 1.00 89.62 80 GLU A O 1
ATOM 634 N N . PRO A 1 81 ? -11.539 11.304 4.315 1.00 86.75 81 PRO A N 1
ATOM 635 C CA . PRO A 1 81 ? -12.923 11.265 4.793 1.00 86.75 81 PRO A CA 1
ATOM 636 C C . PRO A 1 81 ? -13.846 12.315 4.170 1.00 86.75 81 PRO A C 1
ATOM 638 O O . PRO A 1 81 ? -15.058 12.121 4.070 1.00 86.75 81 PRO A O 1
ATOM 641 N N . GLN A 1 82 ? -13.292 13.452 3.750 1.00 83.69 82 GLN A N 1
ATOM 642 C CA . GLN A 1 82 ? -14.060 14.536 3.140 1.00 83.69 82 GLN A CA 1
ATOM 643 C C . GLN A 1 82 ? -14.598 14.170 1.754 1.00 83.69 82 GLN A C 1
ATOM 645 O O . GLN A 1 82 ? -15.652 14.675 1.385 1.00 83.69 82 GLN A O 1
ATOM 650 N N . ASN A 1 83 ? -13.932 13.254 1.046 1.00 82.69 83 ASN A N 1
ATOM 651 C CA . ASN A 1 83 ? -14.227 12.916 -0.349 1.00 82.69 83 ASN A CA 1
ATOM 652 C C . ASN A 1 83 ? -14.855 11.534 -0.511 1.00 82.69 83 ASN A C 1
ATOM 654 O O . ASN A 1 83 ? -14.971 11.037 -1.632 1.00 82.69 83 ASN A O 1
ATOM 658 N N . TYR A 1 84 ? -15.249 10.903 0.595 1.00 83.56 84 TYR A N 1
ATOM 659 C CA . TYR A 1 84 ? -16.068 9.703 0.538 1.00 83.56 84 TYR A CA 1
ATOM 660 C C . TYR A 1 84 ? -17.290 9.959 -0.345 1.00 83.56 84 TYR A C 1
ATOM 662 O O . TYR A 1 84 ? -17.995 10.952 -0.127 1.00 83.56 84 TYR A O 1
ATOM 670 N N . PRO A 1 85 ? -17.542 9.103 -1.347 1.00 77.12 85 PRO A N 1
ATOM 671 C CA . PRO A 1 85 ? -18.714 9.273 -2.178 1.00 77.12 85 PRO A CA 1
ATOM 672 C C . PRO A 1 85 ? -19.974 9.105 -1.332 1.00 77.12 85 PRO A C 1
ATOM 674 O O . PRO A 1 85 ? -20.017 8.300 -0.403 1.00 77.12 85 PRO A O 1
ATOM 677 N N . ALA A 1 86 ? -21.014 9.859 -1.679 1.00 72.56 86 ALA A N 1
ATOM 678 C CA . ALA A 1 86 ? -22.293 9.774 -0.985 1.00 72.56 86 ALA A CA 1
ATOM 679 C C . ALA A 1 86 ? -23.008 8.433 -1.228 1.00 72.56 86 ALA A C 1
ATOM 681 O O . ALA A 1 86 ? -23.734 7.972 -0.352 1.00 72.56 86 ALA A O 1
ATOM 682 N N . ALA A 1 87 ? -22.812 7.822 -2.403 1.00 65.88 87 ALA A N 1
ATOM 683 C CA . ALA A 1 87 ? -23.481 6.576 -2.778 1.00 65.88 87 ALA A CA 1
ATOM 684 C C . ALA A 1 87 ? -22.628 5.649 -3.661 1.00 65.88 87 ALA A C 1
ATOM 686 O O . ALA A 1 87 ? -22.649 4.444 -3.442 1.00 65.88 87 ALA A O 1
ATOM 687 N N . ASP A 1 88 ? -21.872 6.183 -4.631 1.00 77.38 88 ASP A N 1
ATOM 688 C CA . ASP A 1 88 ? -21.110 5.364 -5.587 1.00 77.38 88 ASP A CA 1
ATOM 689 C C . ASP A 1 88 ? -19.788 6.032 -6.015 1.00 77.38 88 ASP A C 1
ATOM 691 O O . ASP A 1 88 ? -19.645 7.258 -6.022 1.00 77.38 88 ASP A O 1
ATOM 695 N N . PHE A 1 89 ? -18.805 5.211 -6.380 1.00 75.62 89 PHE A N 1
ATOM 696 C CA . PHE A 1 89 ? -17.465 5.617 -6.796 1.00 75.62 89 PHE A CA 1
ATOM 697 C C . PHE A 1 89 ? -17.388 6.101 -8.249 1.00 75.62 89 PHE A C 1
ATOM 699 O O . PHE A 1 89 ? -16.374 6.699 -8.605 1.00 75.62 89 PHE A O 1
ATOM 706 N N . GLN A 1 90 ? -18.427 5.890 -9.069 1.00 78.19 90 GLN A N 1
ATOM 707 C CA . GLN A 1 90 ? -18.434 6.251 -10.499 1.00 78.19 90 GLN A CA 1
ATOM 708 C C . GLN A 1 90 ? -17.180 5.733 -11.224 1.00 78.19 90 GLN A C 1
ATOM 710 O O . GLN A 1 90 ? -16.433 6.483 -11.849 1.00 78.19 90 GLN A O 1
ATOM 715 N N . LEU A 1 91 ? -16.907 4.438 -11.065 1.00 75.25 91 LEU A N 1
ATOM 716 C CA . LEU A 1 91 ? -15.804 3.755 -11.732 1.00 75.25 91 LEU A CA 1
ATOM 717 C C . LEU A 1 91 ? -16.398 2.706 -12.663 1.00 75.25 91 LEU A C 1
ATOM 719 O O . LEU A 1 91 ? -17.095 1.819 -12.182 1.00 75.25 91 LEU A O 1
ATOM 723 N N . ASP A 1 92 ? -16.076 2.732 -13.948 1.00 74.38 92 ASP A N 1
ATOM 724 C CA . ASP A 1 92 ? -16.471 1.665 -14.875 1.00 74.38 92 ASP A CA 1
ATOM 725 C C . ASP A 1 92 ? -15.431 0.540 -14.919 1.00 74.38 92 ASP A C 1
ATOM 727 O O . ASP A 1 92 ? -14.333 0.668 -14.388 1.00 74.38 92 ASP A O 1
ATOM 731 N N . GLY A 1 93 ? -15.767 -0.603 -15.515 1.00 76.00 93 GLY A N 1
ATOM 732 C CA . GLY A 1 93 ? -14.797 -1.668 -15.783 1.00 76.00 93 GLY A CA 1
ATOM 733 C C . GLY A 1 93 ? -14.163 -2.327 -14.536 1.00 76.00 93 GLY A C 1
ATOM 734 O O . GLY A 1 93 ? -14.775 -2.363 -13.462 1.00 76.00 93 GLY A O 1
ATOM 735 N N . PRO A 1 94 ? -12.944 -2.888 -14.672 1.00 78.56 94 PRO A N 1
ATOM 736 C CA . PRO A 1 94 ? -12.303 -3.757 -13.676 1.00 78.56 94 PRO A CA 1
ATOM 737 C C . PRO A 1 94 ? -11.646 -3.003 -12.503 1.00 78.56 94 PRO A C 1
ATOM 739 O O . PRO A 1 94 ? -10.802 -3.556 -11.798 1.00 78.56 94 PRO A O 1
ATOM 742 N N . TRP A 1 95 ? -12.018 -1.741 -12.276 1.00 83.50 95 TRP A N 1
ATOM 743 C CA . TRP A 1 95 ? -11.501 -0.931 -11.176 1.00 83.50 95 TRP A CA 1
ATOM 744 C C . TRP A 1 95 ? -12.223 -1.241 -9.861 1.00 83.50 95 TRP A C 1
ATOM 746 O O . TRP A 1 95 ? -13.460 -1.198 -9.768 1.00 83.50 95 TRP A O 1
ATOM 756 N N . LYS A 1 96 ? -11.415 -1.529 -8.841 1.00 87.94 96 LYS A N 1
ATOM 757 C CA . LYS A 1 96 ? -11.802 -1.740 -7.446 1.00 87.94 96 LYS A CA 1
ATOM 758 C C . LYS A 1 96 ? -11.357 -0.565 -6.586 1.00 87.94 96 LYS A C 1
ATOM 760 O O . LYS A 1 96 ? -10.644 0.320 -7.050 1.00 87.94 96 LYS A O 1
ATOM 765 N N . VAL A 1 97 ? -11.785 -0.563 -5.331 1.00 90.00 97 VAL A N 1
ATOM 766 C CA . VAL A 1 97 ? -11.530 0.520 -4.386 1.00 90.00 97 VAL A CA 1
ATOM 767 C C . VAL A 1 97 ? -10.917 -0.002 -3.094 1.00 90.00 97 VAL A C 1
ATOM 769 O O . VAL A 1 97 ? -11.368 -1.008 -2.551 1.00 90.00 97 VAL A O 1
ATOM 772 N N . ALA A 1 98 ? -9.928 0.715 -2.578 1.00 92.50 98 ALA A N 1
ATOM 773 C CA . ALA A 1 98 ? -9.585 0.703 -1.166 1.00 92.50 98 ALA A CA 1
ATOM 774 C C . ALA A 1 98 ? -10.238 1.934 -0.522 1.00 92.50 98 ALA A C 1
ATOM 776 O O . ALA A 1 98 ? -10.034 3.049 -1.002 1.00 92.50 98 ALA A O 1
ATOM 777 N N . ALA A 1 99 ? -11.051 1.742 0.519 1.00 94.88 99 ALA A N 1
ATOM 778 C CA . ALA A 1 99 ? -11.648 2.846 1.274 1.00 94.88 99 ALA A CA 1
ATOM 779 C C . ALA A 1 99 ? -11.076 2.879 2.695 1.00 94.88 99 ALA A C 1
ATOM 781 O O . ALA A 1 99 ? -11.032 1.845 3.359 1.00 94.88 99 ALA A O 1
ATOM 782 N N . GLY A 1 100 ? -10.632 4.041 3.175 1.00 95.56 100 GLY A N 1
ATOM 783 C CA . GLY A 1 100 ? -9.909 4.139 4.445 1.00 95.56 100 GLY A CA 1
ATOM 784 C C . GLY A 1 100 ? -9.737 5.565 4.951 1.00 95.56 100 GLY A C 1
ATOM 785 O O . GLY A 1 100 ? -10.430 6.479 4.510 1.00 95.56 100 GLY A O 1
ATOM 786 N N . VAL A 1 101 ? -8.821 5.760 5.896 1.00 96.31 101 VAL A N 1
ATOM 787 C CA . VAL A 1 101 ? -8.469 7.071 6.460 1.00 96.31 101 VAL A CA 1
ATOM 788 C C . VAL A 1 101 ? -6.954 7.193 6.433 1.00 96.31 101 VAL A C 1
ATOM 790 O O . VAL A 1 101 ? -6.273 6.623 7.288 1.00 96.31 101 VAL A O 1
ATOM 793 N N . HIS A 1 102 ? -6.427 7.951 5.474 1.00 95.81 102 HIS A N 1
ATOM 794 C CA . HIS A 1 102 ? -4.994 8.182 5.380 1.00 95.81 102 HIS A CA 1
ATOM 795 C C . HIS A 1 102 ? -4.515 8.852 6.680 1.00 95.81 102 HIS A C 1
ATOM 797 O O . HIS A 1 102 ? -5.195 9.756 7.184 1.00 95.81 102 HIS A O 1
ATOM 803 N N . PRO A 1 103 ? -3.347 8.470 7.229 1.00 96.12 103 PRO A N 1
ATOM 804 C CA . PRO A 1 103 ? -2.859 8.966 8.518 1.00 96.12 103 PRO A CA 1
ATOM 805 C C . PRO A 1 103 ? -2.791 10.492 8.642 1.00 96.12 103 PRO A C 1
ATOM 807 O O . PRO A 1 103 ? -2.926 11.019 9.743 1.00 96.12 103 PRO A O 1
ATOM 810 N N . LYS A 1 104 ? -2.628 11.227 7.536 1.00 93.00 104 LYS A N 1
ATOM 811 C CA . LYS A 1 104 ? -2.653 12.706 7.530 1.00 93.00 104 LYS A CA 1
ATOM 812 C C . LYS A 1 104 ? -4.044 13.325 7.701 1.00 93.00 104 LYS A C 1
ATOM 814 O O . LYS A 1 104 ? -4.144 14.504 8.019 1.00 93.00 104 LYS A O 1
ATOM 819 N N . HIS A 1 105 ? -5.114 12.552 7.536 1.00 93.62 105 HIS A N 1
ATOM 820 C CA . HIS A 1 105 ? -6.497 13.019 7.697 1.00 93.62 105 HIS A CA 1
ATOM 821 C C . HIS A 1 105 ? -7.141 12.541 8.998 1.00 93.62 105 HIS A C 1
ATOM 823 O O . HIS A 1 105 ? -8.357 12.647 9.151 1.00 93.62 105 HIS A O 1
ATOM 829 N N . TYR A 1 106 ? -6.344 12.056 9.954 1.00 95.94 106 TYR A N 1
ATOM 830 C CA . TYR A 1 106 ? -6.839 11.490 11.208 1.00 95.94 106 TYR A CA 1
ATOM 831 C C . TYR A 1 106 ? -7.761 1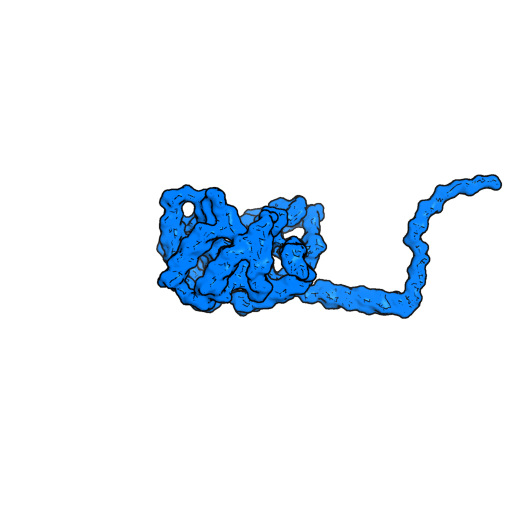2.456 11.984 1.00 95.94 106 TYR A C 1
ATOM 833 O O . TYR A 1 106 ? -8.788 12.039 12.515 1.00 95.94 106 TYR A O 1
ATOM 841 N N . GLN A 1 107 ? -7.469 13.763 11.967 1.00 95.88 107 GLN A N 1
ATOM 842 C CA . GLN A 1 107 ? -8.286 14.801 12.619 1.00 95.88 107 GLN A CA 1
ATOM 843 C C . GLN A 1 107 ? -9.682 14.963 11.993 1.00 95.88 107 GLN A C 1
ATOM 845 O O . GLN A 1 107 ? -10.605 15.456 12.637 1.00 95.88 107 GLN A O 1
ATOM 850 N N . LYS A 1 108 ? -9.856 14.549 10.732 1.00 92.44 108 LYS A N 1
ATOM 851 C CA . LYS A 1 108 ? -11.113 14.680 9.978 1.00 92.44 108 LYS A CA 1
ATOM 852 C C . LYS A 1 108 ? -12.029 13.461 10.149 1.00 92.44 108 LYS A C 1
ATOM 854 O O . LYS A 1 108 ? -13.107 13.419 9.555 1.00 92.44 108 LYS A O 1
ATOM 859 N N . PHE A 1 109 ? -11.629 12.463 10.940 1.00 95.50 109 PHE A N 1
ATOM 860 C CA . PHE A 1 109 ? -12.388 11.228 11.131 1.00 95.50 109 PHE A CA 1
ATOM 861 C C . PHE A 1 109 ? -13.401 11.335 12.280 1.00 95.50 109 PHE A C 1
ATOM 863 O O . PHE A 1 109 ? -13.192 10.843 13.387 1.00 95.50 109 PHE A O 1
ATOM 870 N N . SER A 1 110 ? -14.523 12.004 12.010 1.00 95.69 110 SER A N 1
ATOM 871 C CA . SER A 1 110 ? -15.636 12.135 12.958 1.00 95.69 110 SER A CA 1
ATOM 872 C C . SER A 1 110 ? -16.516 10.879 13.022 1.00 95.69 110 SER A C 1
ATOM 874 O O . SER A 1 110 ? -16.449 10.004 12.157 1.00 95.69 110 SER A O 1
ATOM 876 N N . THR A 1 111 ? -17.433 10.814 13.994 1.00 95.75 111 THR A N 1
ATOM 877 C CA . THR A 1 111 ? -18.441 9.740 14.086 1.00 95.75 111 THR A CA 1
ATOM 878 C C . THR A 1 111 ? -19.255 9.585 12.799 1.00 95.75 111 THR A C 1
ATOM 880 O O . THR A 1 111 ? -19.506 8.460 12.372 1.00 95.75 111 THR A O 1
ATOM 883 N N . ALA A 1 112 ? -19.622 10.694 12.148 1.00 95.50 112 ALA A N 1
ATOM 884 C CA . ALA A 1 112 ? -20.336 10.664 10.872 1.00 95.50 112 ALA A CA 1
ATOM 885 C C . ALA A 1 112 ? -19.476 10.050 9.755 1.00 95.50 112 ALA A C 1
ATOM 887 O O . ALA A 1 112 ? -19.959 9.229 8.979 1.00 95.50 112 ALA A O 1
ATOM 888 N N . LYS A 1 113 ? -18.179 10.384 9.707 1.00 95.00 113 LYS A N 1
ATOM 889 C CA . LYS A 1 113 ? -17.243 9.800 8.737 1.00 95.00 113 LYS A CA 1
ATOM 890 C C . LYS A 1 113 ? -16.961 8.325 9.005 1.00 95.00 113 LYS A C 1
ATOM 892 O O . LYS A 1 113 ? -16.837 7.561 8.056 1.00 95.00 113 LYS A O 1
ATOM 897 N N . ARG A 1 114 ? -16.946 7.904 10.270 1.00 96.19 114 ARG A N 1
ATOM 898 C CA . ARG A 1 114 ? -16.878 6.487 10.650 1.00 96.19 114 ARG A CA 1
ATOM 899 C C . ARG A 1 114 ? -18.081 5.700 10.127 1.00 96.19 114 ARG A C 1
ATOM 901 O O . ARG A 1 114 ? -17.894 4.625 9.571 1.00 96.19 114 ARG A O 1
ATOM 908 N N . LEU A 1 115 ? -19.297 6.234 10.274 1.00 95.12 115 LEU A N 1
ATOM 909 C CA . LEU A 1 115 ? -20.508 5.603 9.730 1.00 95.12 115 LEU A CA 1
ATOM 910 C C . LEU A 1 115 ? -20.466 5.531 8.198 1.00 95.12 115 LEU A C 1
ATOM 912 O O . LEU A 1 115 ? -20.773 4.484 7.635 1.00 95.12 115 LEU A O 1
ATOM 916 N N . ALA A 1 116 ? -20.026 6.608 7.539 1.00 94.00 116 ALA A N 1
ATOM 917 C CA . ALA A 1 116 ? -19.852 6.629 6.089 1.00 94.00 116 ALA A CA 1
ATOM 918 C C . ALA A 1 116 ? -18.843 5.567 5.623 1.00 94.00 116 ALA A C 1
ATOM 920 O O . ALA A 1 116 ? -19.169 4.772 4.748 1.00 94.00 116 ALA A O 1
ATOM 921 N N . LEU A 1 117 ? -17.661 5.490 6.249 1.00 95.06 117 LEU A N 1
ATOM 922 C CA . LEU A 1 117 ? -16.664 4.466 5.934 1.00 95.06 117 LEU A CA 1
ATOM 923 C C . LEU A 1 117 ? -17.226 3.055 6.136 1.00 95.06 117 LEU A C 1
ATOM 925 O O . LEU A 1 117 ? -17.035 2.206 5.275 1.00 95.06 117 LEU A O 1
ATOM 929 N N . ASN A 1 118 ? -17.961 2.810 7.225 1.00 95.62 118 ASN A N 1
ATOM 930 C CA . ASN A 1 118 ? -18.584 1.508 7.461 1.00 95.62 118 ASN A CA 1
ATOM 931 C C . ASN A 1 118 ? -19.547 1.118 6.329 1.00 95.62 118 ASN A C 1
ATOM 933 O O . ASN A 1 118 ? -19.532 -0.025 5.893 1.00 95.62 118 ASN A O 1
ATOM 937 N N . GLY A 1 119 ? -20.339 2.069 5.823 1.00 94.38 119 GLY A N 1
ATOM 938 C CA . GLY A 1 119 ? -21.195 1.850 4.654 1.00 94.38 119 GLY A CA 1
ATOM 939 C C . GLY A 1 119 ? -20.400 1.575 3.373 1.00 94.38 119 GLY A C 1
ATOM 940 O O . GLY A 1 119 ? -20.742 0.662 2.627 1.00 94.38 119 GLY A O 1
ATOM 941 N N . LEU A 1 120 ? -19.303 2.307 3.136 1.00 93.44 120 LEU A N 1
ATOM 942 C CA . LEU A 1 120 ? -18.431 2.066 1.979 1.00 93.44 120 LEU A CA 1
ATOM 943 C C . LEU A 1 120 ? -17.821 0.661 1.999 1.00 93.44 120 LEU A C 1
ATOM 945 O O . LEU A 1 120 ? -17.714 0.042 0.946 1.00 93.44 120 LEU A O 1
ATOM 949 N N . LEU A 1 121 ? -17.461 0.135 3.172 1.00 95.25 121 LEU A N 1
ATOM 950 C CA . LEU A 1 121 ? -16.900 -1.214 3.313 1.00 95.25 121 LEU A CA 1
ATOM 951 C C . LEU A 1 121 ? -17.888 -2.343 2.958 1.00 95.25 121 LEU A C 1
ATOM 953 O O . LEU A 1 121 ? -17.469 -3.497 2.878 1.00 95.25 121 LEU A O 1
ATOM 957 N N . GLU A 1 122 ? -19.175 -2.047 2.755 1.00 94.19 122 GLU A N 1
ATOM 958 C CA . GLU A 1 122 ? -20.168 -2.991 2.213 1.00 94.19 122 GLU A CA 1
ATOM 959 C C . GLU A 1 122 ? -20.319 -2.889 0.685 1.00 94.19 122 GLU A C 1
ATOM 961 O O . GLU A 1 122 ? -21.011 -3.696 0.063 1.00 94.19 122 GLU A O 1
ATOM 966 N N . HIS A 1 123 ? -19.707 -1.887 0.050 1.00 93.50 123 HIS A N 1
ATOM 967 C CA . HIS A 1 123 ? -19.927 -1.612 -1.363 1.00 93.50 123 HIS A CA 1
ATOM 968 C C . HIS A 1 123 ? -19.225 -2.655 -2.262 1.00 93.50 123 HIS A C 1
ATOM 970 O O . HIS A 1 123 ? -18.028 -2.886 -2.092 1.00 93.50 123 HIS A O 1
ATOM 976 N N . PRO A 1 124 ? -19.874 -3.204 -3.313 1.00 92.12 124 PRO A N 1
ATOM 977 C CA . PRO A 1 124 ? -19.301 -4.270 -4.158 1.00 92.12 124 PRO A CA 1
ATOM 978 C C . PRO A 1 124 ? -17.993 -3.926 -4.899 1.00 92.12 124 PRO A C 1
ATOM 980 O O . PRO A 1 124 ? -17.266 -4.811 -5.367 1.00 92.12 124 PRO A O 1
ATOM 983 N N . LYS A 1 125 ? -17.694 -2.630 -5.066 1.00 90.75 125 LYS A N 1
ATOM 984 C CA . LYS A 1 125 ? -16.408 -2.165 -5.621 1.00 90.75 125 LYS A CA 1
ATOM 985 C C . LYS A 1 125 ? -15.285 -2.088 -4.594 1.00 90.75 125 LYS A C 1
ATOM 987 O O . LYS A 1 125 ? -14.130 -2.058 -5.015 1.00 90.75 125 LYS A O 1
ATOM 992 N N . VAL A 1 126 ? -15.586 -2.056 -3.299 1.00 93.38 126 VAL A N 1
ATOM 993 C CA . VAL A 1 126 ? -14.557 -2.012 -2.261 1.00 93.38 126 VAL A CA 1
ATOM 994 C C . VAL A 1 126 ? -13.951 -3.399 -2.104 1.00 93.38 126 VAL A C 1
ATOM 996 O O . VAL A 1 126 ? -14.631 -4.369 -1.794 1.00 93.38 126 VAL A O 1
ATOM 999 N N . ALA A 1 127 ? -12.653 -3.478 -2.368 1.00 94.56 127 ALA A N 1
ATOM 1000 C CA . ALA A 1 127 ? -11.851 -4.688 -2.287 1.00 94.56 127 ALA A CA 1
ATOM 1001 C C . ALA A 1 127 ? -10.805 -4.610 -1.168 1.00 94.56 127 ALA A C 1
ATOM 1003 O O . ALA A 1 127 ? -10.031 -5.546 -1.019 1.00 94.56 127 ALA A O 1
ATOM 1004 N N . ALA A 1 128 ? -10.735 -3.506 -0.415 1.00 96.50 128 ALA A N 1
ATOM 1005 C CA . ALA A 1 128 ? -9.775 -3.332 0.672 1.00 96.50 128 ALA A CA 1
ATOM 1006 C C . ALA A 1 128 ? -10.218 -2.262 1.679 1.00 96.50 128 ALA A C 1
ATOM 1008 O O . ALA A 1 128 ? -10.876 -1.286 1.309 1.00 96.50 128 ALA A O 1
ATOM 1009 N N . LEU A 1 129 ? -9.763 -2.399 2.927 1.00 97.88 129 LEU A N 1
ATOM 1010 C CA . LEU A 1 129 ? -9.763 -1.312 3.904 1.00 97.88 129 LEU A CA 1
ATOM 1011 C C . LEU A 1 129 ? -8.406 -0.605 3.838 1.00 97.88 129 LEU A C 1
ATOM 1013 O O . LEU A 1 129 ? -7.372 -1.164 4.199 1.00 97.88 129 LEU A O 1
ATOM 1017 N N . GLY A 1 130 ? -8.414 0.633 3.367 1.00 94.50 130 GLY A N 1
ATOM 1018 C CA . GLY A 1 130 ? -7.217 1.442 3.225 1.00 94.50 130 GLY A CA 1
ATOM 1019 C C . GLY A 1 130 ? -7.394 2.580 2.223 1.00 94.50 130 GLY A C 1
ATOM 1020 O O . GLY A 1 130 ? -8.399 2.681 1.545 1.00 94.50 130 GLY A O 1
ATOM 1021 N N . GLU A 1 131 ? -6.452 3.488 2.093 1.00 95.19 131 GLU A N 1
ATOM 1022 C CA . GLU A 1 131 ? -5.197 3.514 2.823 1.00 95.19 131 GLU A CA 1
ATOM 1023 C C . GLU A 1 131 ? -5.394 3.960 4.279 1.00 95.19 131 GLU A C 1
ATOM 1025 O O . GLU A 1 131 ? -6.144 4.893 4.569 1.00 95.19 131 GLU A O 1
ATOM 1030 N N . ILE A 1 132 ? -4.769 3.232 5.201 1.00 97.56 132 ILE A N 1
ATOM 1031 C CA . ILE A 1 132 ? -4.753 3.484 6.649 1.00 97.56 132 ILE A CA 1
ATOM 1032 C C . ILE A 1 132 ? -3.319 3.323 7.151 1.00 97.56 132 ILE A C 1
ATOM 1034 O O . ILE A 1 132 ? -2.496 2.757 6.450 1.00 97.56 132 ILE A O 1
ATOM 1038 N N . GLY A 1 133 ? -2.983 3.777 8.355 1.00 97.81 133 GLY A N 1
ATOM 1039 C CA . GLY A 1 133 ? -1.654 3.518 8.916 1.00 97.81 133 GLY A CA 1
ATOM 1040 C C . GLY A 1 133 ? -1.117 4.673 9.733 1.00 97.81 133 GLY A C 1
ATOM 1041 O O . GLY A 1 133 ? -1.874 5.328 10.449 1.00 97.81 133 GLY A O 1
ATOM 1042 N N . LEU A 1 134 ? 0.193 4.898 9.635 1.00 98.44 134 LEU A N 1
ATOM 1043 C CA . LEU A 1 134 ? 0.935 5.868 10.435 1.00 98.44 134 LEU A CA 1
ATOM 1044 C C . LEU A 1 134 ? 1.860 6.695 9.535 1.00 98.44 134 LEU A C 1
ATOM 1046 O O . LEU A 1 134 ? 2.635 6.154 8.751 1.00 98.44 134 LEU A O 1
ATOM 1050 N N . ASP A 1 135 ? 1.799 8.014 9.684 1.00 97.44 135 ASP A N 1
ATOM 1051 C CA . ASP A 1 135 ? 2.698 8.966 9.036 1.00 97.44 135 ASP A CA 1
ATOM 1052 C C . ASP A 1 135 ? 3.202 9.940 10.101 1.00 97.44 135 ASP A C 1
ATOM 1054 O O . ASP A 1 135 ? 2.491 10.863 10.511 1.00 97.44 135 ASP A O 1
ATOM 1058 N N . ARG A 1 136 ? 4.430 9.704 10.565 1.00 96.88 136 ARG A N 1
ATOM 1059 C CA . ARG A 1 136 ? 5.082 10.465 11.634 1.00 96.88 136 ARG A CA 1
ATOM 1060 C C . ARG A 1 136 ? 5.903 11.643 11.104 1.00 96.88 136 ARG A C 1
ATOM 1062 O O . ARG A 1 136 ? 6.725 12.192 11.833 1.00 96.88 136 ARG A O 1
ATOM 1069 N N . THR A 1 137 ? 5.643 12.079 9.867 1.00 95.38 137 THR A N 1
ATOM 1070 C CA . THR A 1 137 ? 6.133 13.376 9.362 1.00 95.38 137 THR A CA 1
ATOM 1071 C C . THR A 1 137 ? 5.386 14.564 9.981 1.00 95.38 137 THR A C 1
ATOM 1073 O O . THR A 1 137 ? 5.844 15.700 9.879 1.00 95.38 137 THR A O 1
ATOM 1076 N N . ILE A 1 138 ? 4.258 14.305 10.655 1.00 94.94 138 ILE A N 1
ATOM 1077 C CA . ILE A 1 138 ? 3.517 15.274 11.475 1.00 94.94 138 ILE A CA 1
ATOM 1078 C C . ILE A 1 138 ? 4.226 15.555 12.818 1.00 94.94 138 ILE A C 1
ATOM 1080 O O . ILE A 1 138 ? 5.076 14.759 13.237 1.00 94.94 138 ILE A O 1
ATOM 1084 N N . PRO A 1 139 ? 3.853 16.629 13.545 1.00 96.19 139 PRO A N 1
ATOM 1085 C CA . PRO A 1 139 ? 4.435 16.942 14.848 1.00 96.19 139 PRO A CA 1
ATOM 1086 C C . PRO A 1 139 ? 4.361 15.769 15.850 1.00 96.19 139 PRO A C 1
ATOM 1088 O O . PRO A 1 139 ? 3.307 15.140 15.972 1.00 96.19 139 PRO A O 1
ATOM 1091 N N . PRO A 1 140 ? 5.423 15.492 16.638 1.00 96.25 140 PRO A N 1
ATOM 1092 C CA . PRO A 1 140 ? 5.441 14.364 17.577 1.00 96.25 140 PRO A CA 1
ATOM 1093 C C . PRO A 1 140 ? 4.303 14.332 18.603 1.00 96.25 140 PRO A C 1
ATOM 1095 O O . PRO A 1 140 ? 3.832 13.256 18.973 1.00 96.25 140 PRO A O 1
ATOM 1098 N N . GLY A 1 141 ? 3.810 15.501 19.026 1.00 97.44 141 GLY A N 1
ATOM 1099 C CA . GLY A 1 141 ? 2.664 15.608 19.938 1.00 97.44 141 GLY A CA 1
ATOM 1100 C C . GLY A 1 141 ? 1.352 15.052 19.365 1.00 97.44 141 GLY A C 1
ATOM 1101 O O . GLY A 1 141 ? 0.437 14.738 20.121 1.00 97.44 141 GLY A O 1
ATOM 1102 N N . GLU A 1 142 ? 1.263 14.879 18.045 1.00 97.44 142 GLU A N 1
ATOM 1103 C CA . GLU A 1 142 ? 0.068 14.399 17.346 1.00 97.44 142 GLU A CA 1
ATOM 1104 C C . GLU A 1 142 ? 0.086 12.886 17.075 1.00 97.44 142 GLU A C 1
ATOM 1106 O O . GLU A 1 142 ? -0.957 12.301 16.769 1.00 97.44 142 GLU A O 1
ATOM 1111 N N . TRP A 1 143 ? 1.231 12.213 17.251 1.00 97.75 143 TRP A N 1
ATOM 1112 C CA . TRP A 1 143 ? 1.379 10.784 16.941 1.00 97.75 143 TRP A CA 1
ATOM 1113 C C . TRP A 1 143 ? 0.385 9.909 17.702 1.00 97.75 143 TRP A C 1
ATOM 1115 O O . TRP A 1 143 ? -0.199 8.989 17.133 1.00 97.75 143 TRP A O 1
ATOM 1125 N N . ARG A 1 144 ? 0.128 10.219 18.980 1.00 98.00 144 ARG A N 1
ATOM 1126 C CA . ARG A 1 144 ? -0.814 9.435 19.788 1.00 98.00 144 ARG A CA 1
ATOM 1127 C C . ARG A 1 144 ? -2.246 9.536 19.265 1.00 98.00 144 ARG A C 1
ATOM 1129 O O . ARG A 1 144 ? -2.970 8.543 19.279 1.00 98.00 144 ARG A O 1
ATOM 1136 N N . ALA A 1 145 ? -2.656 10.716 18.807 1.00 98.12 145 ALA A N 1
ATOM 1137 C CA . ALA A 1 145 ? -3.987 10.917 18.248 1.00 98.12 145 ALA A CA 1
ATOM 1138 C C . ALA A 1 145 ? -4.142 10.185 16.904 1.00 98.12 145 ALA A C 1
ATOM 1140 O O . ALA A 1 145 ? -5.170 9.547 16.674 1.00 98.12 145 ALA A O 1
ATOM 1141 N N . GLN A 1 146 ? -3.098 10.194 16.068 1.00 98.25 146 GLN A N 1
ATOM 1142 C CA . GLN A 1 146 ? -3.056 9.406 14.835 1.00 98.25 146 GLN A CA 1
ATOM 1143 C C . GLN A 1 146 ? -3.169 7.898 15.121 1.00 98.25 146 GLN A C 1
ATOM 1145 O O . GLN A 1 146 ? -3.994 7.227 14.505 1.00 98.25 146 GLN A O 1
ATOM 1150 N N . GLU A 1 147 ? -2.428 7.368 16.101 1.00 98.44 147 GLU A N 1
ATOM 1151 C CA . GLU A 1 147 ? -2.512 5.955 16.507 1.00 98.44 147 GLU A CA 1
ATOM 1152 C C . GLU A 1 147 ? -3.903 5.554 17.018 1.00 98.44 147 GLU A C 1
ATOM 1154 O O . GLU A 1 147 ? -4.372 4.456 16.725 1.00 98.44 147 GLU A O 1
ATOM 1159 N N . LEU A 1 148 ? -4.577 6.429 17.774 1.00 98.06 148 LEU A N 1
ATOM 1160 C CA . LEU A 1 148 ? -5.935 6.173 18.265 1.00 98.06 148 LEU A CA 1
ATOM 1161 C C . LEU A 1 148 ? -6.945 6.078 17.118 1.00 98.06 148 LEU A C 1
ATOM 1163 O O . LEU A 1 148 ? -7.792 5.184 17.114 1.00 98.06 148 LEU A O 1
ATOM 1167 N N . VAL A 1 149 ? -6.854 6.981 16.139 1.00 98.19 149 VAL A N 1
ATOM 1168 C CA . VAL A 1 149 ? -7.701 6.925 14.940 1.00 98.19 149 VAL A CA 1
ATOM 1169 C C . VAL A 1 149 ? -7.384 5.676 14.125 1.00 98.19 149 VAL A C 1
ATOM 1171 O O . VAL A 1 149 ? -8.307 4.967 13.734 1.00 98.19 149 VAL A O 1
ATOM 1174 N N . PHE A 1 150 ? -6.103 5.360 13.939 1.00 98.56 150 PHE A N 1
ATOM 1175 C CA . PHE A 1 150 ? -5.675 4.154 13.244 1.00 98.56 150 PHE A CA 1
ATOM 1176 C C . PHE A 1 150 ? -6.232 2.878 13.896 1.00 98.56 150 PHE A C 1
ATOM 1178 O O . PHE A 1 150 ? -6.841 2.061 13.210 1.00 98.56 150 PHE A O 1
ATOM 1185 N N . GLU A 1 151 ? -6.120 2.734 15.221 1.00 98.38 151 GLU A N 1
ATOM 1186 C CA . GLU A 1 151 ? -6.685 1.594 15.954 1.00 98.38 151 GLU A CA 1
ATOM 1187 C C . GLU A 1 151 ? -8.218 1.529 15.825 1.00 98.38 151 GLU A C 1
ATOM 1189 O O . GLU A 1 151 ? -8.781 0.448 15.648 1.00 98.38 151 GLU A O 1
ATOM 1194 N N . ASN A 1 152 ? -8.909 2.673 15.857 1.00 97.44 152 ASN A N 1
ATOM 1195 C CA . ASN A 1 152 ? -10.361 2.724 15.673 1.00 97.44 152 ASN A CA 1
ATOM 1196 C C . ASN A 1 152 ? -10.796 2.292 14.269 1.00 97.44 152 ASN A C 1
ATOM 1198 O O . ASN A 1 152 ? -11.795 1.586 14.144 1.00 97.44 152 ASN A O 1
ATOM 1202 N N . VAL A 1 153 ? -10.056 2.689 13.231 1.00 97.94 153 VAL A N 1
ATOM 1203 C CA . VAL A 1 153 ? -10.325 2.257 11.853 1.00 97.94 153 VAL A CA 1
ATOM 1204 C C . VAL A 1 153 ? -9.986 0.775 11.679 1.00 97.94 153 VAL A C 1
ATOM 1206 O O . VAL A 1 153 ? -10.764 0.043 11.078 1.00 97.94 153 VAL A O 1
ATOM 1209 N N . LEU A 1 154 ? -8.890 0.286 12.269 1.00 97.75 154 LEU A N 1
ATOM 1210 C CA . LEU A 1 154 ? -8.536 -1.137 12.240 1.00 97.75 154 LEU A CA 1
ATOM 1211 C C . LEU A 1 154 ? -9.602 -2.038 12.871 1.00 97.75 154 LEU A C 1
ATOM 1213 O O . LEU A 1 154 ? -9.817 -3.149 12.394 1.00 97.75 154 LEU A O 1
ATOM 1217 N N . ARG A 1 155 ? -10.314 -1.576 13.904 1.00 97.06 155 ARG A N 1
ATOM 1218 C CA . ARG A 1 155 ? -11.448 -2.324 14.480 1.00 97.06 155 ARG A CA 1
ATOM 1219 C C . ARG A 1 155 ? -12.640 -2.467 13.528 1.00 97.06 155 ARG A C 1
ATOM 1221 O O . ARG A 1 155 ? -13.525 -3.266 13.804 1.00 97.06 155 ARG A O 1
ATOM 1228 N N . MET A 1 156 ? -12.662 -1.717 12.427 1.00 96.31 156 MET A N 1
ATOM 1229 C CA . MET A 1 156 ? -13.634 -1.864 11.338 1.00 96.31 156 MET A CA 1
ATOM 1230 C C . MET A 1 156 ? -13.163 -2.863 10.268 1.00 96.31 156 MET A C 1
ATOM 1232 O O . MET A 1 156 ? -13.855 -3.058 9.271 1.00 96.31 156 MET A O 1
ATOM 1236 N N . SER A 1 157 ? -11.978 -3.463 10.435 1.00 95.50 157 SER A N 1
ATOM 1237 C CA . SER A 1 157 ? -11.457 -4.456 9.498 1.00 95.50 157 SER A CA 1
ATOM 1238 C C . SER A 1 157 ? -12.365 -5.675 9.403 1.00 95.50 157 SER A C 1
ATOM 1240 O O . SER A 1 157 ? -12.960 -6.122 10.385 1.00 95.50 157 SER A O 1
ATOM 1242 N N . LYS A 1 158 ? -12.435 -6.226 8.191 1.00 93.88 158 LYS A N 1
ATOM 1243 C CA . LYS A 1 158 ? -13.129 -7.476 7.908 1.00 93.88 158 LYS A CA 1
ATOM 1244 C C . LYS A 1 158 ? -12.119 -8.531 7.449 1.00 93.88 158 LYS A C 1
ATOM 1246 O O . LYS A 1 158 ? -11.189 -8.175 6.719 1.00 93.88 158 LYS A O 1
ATOM 1251 N N . PRO A 1 159 ? -12.262 -9.809 7.845 1.00 90.62 159 PRO A N 1
ATOM 1252 C CA . PRO A 1 159 ? -11.296 -10.854 7.497 1.00 90.62 159 PRO A CA 1
ATOM 1253 C C . PRO A 1 159 ? -11.066 -11.036 5.988 1.00 90.62 159 PRO A C 1
ATOM 1255 O O . PRO A 1 159 ? -9.975 -11.419 5.572 1.00 90.62 159 PRO A O 1
ATOM 1258 N N . GLU A 1 160 ? -12.086 -10.777 5.173 1.00 92.25 160 GLU A N 1
ATOM 1259 C CA . GLU A 1 160 ? -12.059 -10.916 3.718 1.00 92.25 160 GLU A CA 1
ATOM 1260 C C . GLU A 1 160 ? -11.404 -9.735 2.994 1.00 92.25 160 GLU A C 1
ATOM 1262 O O . GLU A 1 160 ? -10.951 -9.901 1.862 1.00 92.25 160 GLU A O 1
ATOM 1267 N N . LEU A 1 161 ? -11.324 -8.565 3.637 1.00 96.12 161 LEU A N 1
ATOM 1268 C CA . LEU A 1 161 ? -10.753 -7.360 3.044 1.00 96.12 161 LEU A CA 1
ATOM 1269 C C . LEU A 1 161 ? -9.271 -7.230 3.419 1.00 96.12 161 LEU A C 1
ATOM 1271 O O . LEU A 1 161 ? -8.952 -7.076 4.599 1.00 96.12 161 LEU A O 1
ATOM 1275 N N . PRO A 1 162 ? -8.346 -7.224 2.444 1.00 97.75 162 PRO A N 1
ATOM 1276 C CA . PRO A 1 162 ? -6.980 -6.785 2.668 1.00 97.75 162 PRO A CA 1
ATOM 1277 C C . PRO A 1 162 ? -6.906 -5.414 3.343 1.00 97.75 162 PRO A C 1
ATOM 1279 O O . PRO A 1 162 ? -7.703 -4.518 3.051 1.00 97.75 162 PRO A O 1
ATOM 1282 N N . LEU A 1 163 ? -5.911 -5.248 4.212 1.00 98.56 163 LEU A N 1
ATOM 1283 C CA . LEU A 1 163 ? -5.551 -3.956 4.789 1.00 98.56 163 LEU A CA 1
ATOM 1284 C C . LEU A 1 163 ? -4.450 -3.318 3.947 1.00 98.56 163 LEU A C 1
ATOM 1286 O O . LEU A 1 163 ? -3.418 -3.950 3.738 1.00 98.56 163 LEU A O 1
ATOM 1290 N N . VAL A 1 164 ? -4.656 -2.088 3.476 1.00 98.25 164 VAL A N 1
ATOM 1291 C CA . VAL A 1 164 ? -3.633 -1.329 2.738 1.00 98.25 164 VAL A CA 1
ATOM 1292 C C . VAL A 1 164 ? -3.013 -0.294 3.667 1.00 98.25 164 VAL A C 1
ATOM 1294 O O . VAL A 1 164 ? -3.709 0.615 4.129 1.00 98.25 164 VAL A O 1
ATOM 1297 N N . PHE A 1 165 ? -1.719 -0.451 3.952 1.00 98.38 165 PHE A N 1
ATOM 1298 C CA . PHE A 1 165 ? -0.996 0.368 4.916 1.00 98.38 165 PHE A CA 1
ATOM 1299 C C . PHE A 1 165 ? -0.082 1.408 4.281 1.00 98.38 165 PHE A C 1
ATOM 1301 O O . PHE A 1 165 ? 0.863 1.043 3.587 1.00 98.38 165 PHE A O 1
ATOM 1308 N N . HIS A 1 166 ? -0.286 2.668 4.673 1.00 96.88 166 HIS A N 1
ATOM 1309 C CA . HIS A 1 166 ? 0.716 3.730 4.610 1.00 96.88 166 HIS A CA 1
ATOM 1310 C C . HIS A 1 166 ? 1.575 3.699 5.863 1.00 96.88 166 HIS A C 1
ATOM 1312 O O . HIS A 1 166 ? 1.058 3.867 6.974 1.00 96.88 166 HIS A O 1
ATOM 1318 N N . LEU A 1 167 ? 2.885 3.551 5.714 1.00 97.25 167 LEU A N 1
ATOM 1319 C CA . LEU A 1 167 ? 3.809 3.597 6.843 1.00 97.25 167 LEU A CA 1
ATOM 1320 C C . LEU A 1 167 ? 4.968 4.518 6.506 1.00 97.25 167 LEU A C 1
ATOM 1322 O O . LEU A 1 167 ? 5.813 4.200 5.673 1.00 97.25 167 LEU A O 1
ATOM 1326 N N . ARG A 1 168 ? 5.011 5.671 7.173 1.00 96.25 168 ARG A N 1
ATOM 1327 C CA . ARG A 1 168 ? 6.078 6.654 7.001 1.00 96.25 168 ARG A CA 1
ATOM 1328 C C . ARG A 1 168 ? 6.646 7.090 8.341 1.00 96.25 168 ARG A C 1
ATOM 1330 O O . ARG A 1 168 ? 5.945 7.699 9.151 1.00 96.25 168 ARG A O 1
ATOM 1337 N N . GLY A 1 169 ? 7.917 6.759 8.555 1.00 94.94 169 GLY A N 1
ATOM 1338 C CA . GLY A 1 169 ? 8.659 7.115 9.758 1.00 94.94 169 GLY A CA 1
ATOM 1339 C C . GLY A 1 169 ? 8.854 8.629 9.917 1.00 94.94 169 GLY A C 1
ATOM 1340 O O . GLY A 1 169 ? 8.641 9.394 8.968 1.00 94.94 169 GLY A O 1
ATOM 1341 N N . PRO A 1 170 ? 9.240 9.089 11.119 1.00 94.75 170 PRO A N 1
ATOM 1342 C CA . PRO A 1 170 ? 9.686 10.464 11.318 1.00 94.75 170 PRO A CA 1
ATOM 1343 C C . PRO A 1 170 ? 10.982 10.750 10.544 1.00 94.75 170 PRO A C 1
ATOM 1345 O O . PRO A 1 170 ? 11.633 9.849 10.015 1.00 94.75 170 PRO A O 1
ATOM 1348 N N . SER A 1 171 ? 11.398 12.019 10.515 1.00 90.25 171 SER A N 1
ATOM 1349 C CA . SER A 1 171 ? 12.707 12.390 9.963 1.00 90.25 171 SER A CA 1
ATOM 1350 C C . SER A 1 171 ? 13.823 11.562 10.613 1.00 90.25 171 SER A C 1
ATOM 1352 O O . SER A 1 171 ? 13.943 11.542 11.836 1.00 90.25 171 SER A O 1
ATOM 1354 N N . GLY A 1 172 ? 14.636 10.894 9.792 1.00 88.69 172 GLY A N 1
ATOM 1355 C CA . GLY A 1 172 ? 15.706 9.992 10.235 1.00 88.69 172 GLY A CA 1
ATOM 1356 C C . GLY A 1 172 ? 15.335 8.503 10.261 1.00 88.69 172 GLY A C 1
ATOM 1357 O O . GLY A 1 172 ? 16.240 7.677 10.282 1.00 88.69 172 GLY A O 1
ATOM 1358 N N . ASP A 1 173 ? 14.049 8.139 10.185 1.00 92.62 173 ASP A N 1
ATOM 1359 C CA . ASP A 1 173 ? 13.598 6.748 10.003 1.00 92.62 173 ASP A CA 1
ATOM 1360 C C . ASP A 1 173 ? 13.234 6.486 8.534 1.00 92.62 173 ASP A C 1
ATOM 1362 O O . ASP A 1 173 ? 12.073 6.295 8.166 1.00 92.62 173 ASP A O 1
ATOM 1366 N N . THR A 1 174 ? 14.252 6.500 7.673 1.00 90.19 174 THR A N 1
ATOM 1367 C CA . THR A 1 174 ? 14.111 6.306 6.217 1.00 90.19 174 THR A CA 1
ATOM 1368 C C . THR A 1 174 ? 13.473 4.961 5.852 1.00 90.19 174 THR A C 1
ATOM 1370 O O . THR A 1 174 ? 12.852 4.831 4.796 1.00 90.19 174 THR A O 1
ATOM 1373 N N . TYR A 1 175 ? 13.603 3.962 6.725 1.00 94.50 175 TYR A N 1
ATOM 1374 C CA . TYR A 1 175 ? 13.156 2.595 6.471 1.00 94.50 175 TYR A CA 1
ATOM 1375 C C . TYR A 1 175 ? 11.786 2.267 7.077 1.00 94.50 175 TYR A C 1
ATOM 1377 O O . TYR A 1 175 ? 11.263 1.177 6.844 1.00 94.50 175 TYR A O 1
ATOM 1385 N N . GLY A 1 176 ? 11.207 3.190 7.853 1.00 93.31 176 GLY A N 1
ATOM 1386 C CA . GLY A 1 176 ? 9.901 3.013 8.484 1.00 93.31 176 GLY A CA 1
ATOM 1387 C C . GLY A 1 176 ? 9.878 1.926 9.564 1.00 93.31 176 GLY A C 1
ATOM 1388 O O . GLY A 1 176 ? 8.830 1.312 9.789 1.00 93.31 176 GLY A O 1
ATOM 1389 N N . SER A 1 177 ? 11.010 1.654 10.218 1.00 95.69 177 SER A N 1
ATOM 1390 C CA . SER A 1 177 ? 11.109 0.612 11.247 1.00 95.69 177 SER A CA 1
ATOM 1391 C C . SER A 1 177 ? 10.269 0.957 12.481 1.00 95.69 177 SER A C 1
ATOM 1393 O O . SER A 1 177 ? 9.594 0.085 13.032 1.00 95.69 177 SER A O 1
ATOM 1395 N N . ASP A 1 178 ? 10.246 2.230 12.895 1.00 95.50 178 ASP A N 1
ATOM 1396 C CA . ASP A 1 178 ? 9.462 2.668 14.057 1.00 95.50 178 ASP A CA 1
ATOM 1397 C C . ASP A 1 178 ? 7.959 2.536 13.782 1.00 95.50 178 ASP A C 1
ATOM 1399 O O . ASP A 1 178 ? 7.237 1.880 14.539 1.00 95.50 178 ASP A O 1
ATOM 1403 N N . VAL A 1 179 ? 7.480 3.083 12.663 1.00 97.00 179 VAL A N 1
ATOM 1404 C CA . VAL A 1 179 ? 6.059 2.979 12.295 1.00 97.00 179 VAL A CA 1
ATOM 1405 C C . VAL A 1 179 ? 5.627 1.542 12.010 1.00 97.00 179 VAL A C 1
ATOM 1407 O O . VAL A 1 179 ? 4.495 1.192 12.344 1.00 97.00 179 VAL A O 1
ATOM 1410 N N . THR A 1 180 ? 6.514 0.686 11.491 1.00 97.56 180 THR A N 1
ATOM 1411 C CA . THR A 1 180 ? 6.236 -0.750 11.334 1.00 97.56 180 THR A CA 1
ATOM 1412 C C . THR A 1 180 ? 5.995 -1.411 12.687 1.00 97.56 180 THR A C 1
ATOM 1414 O O . THR A 1 180 ? 4.923 -1.981 12.902 1.00 97.56 180 THR A O 1
ATOM 1417 N N . GLY A 1 181 ? 6.927 -1.274 13.636 1.00 97.75 181 GLY A N 1
ATOM 1418 C CA . GLY A 1 181 ? 6.786 -1.890 14.957 1.00 97.75 181 GLY A CA 1
ATOM 1419 C C . GLY A 1 181 ? 5.547 -1.391 15.712 1.00 97.75 181 GLY A C 1
ATOM 1420 O O . GLY A 1 181 ? 4.845 -2.169 16.367 1.00 97.75 181 GLY A O 1
ATOM 1421 N N . ARG A 1 182 ? 5.220 -0.098 15.578 1.00 98.00 182 ARG A N 1
ATOM 1422 C CA . ARG A 1 182 ? 4.004 0.503 16.153 1.00 98.00 182 ARG A CA 1
ATOM 1423 C C . ARG A 1 182 ? 2.738 -0.052 15.512 1.00 98.00 182 ARG A C 1
ATOM 1425 O O . ARG A 1 182 ? 1.816 -0.433 16.234 1.00 98.00 182 ARG A O 1
ATOM 1432 N N . CYS A 1 183 ? 2.711 -0.133 14.183 1.00 98.38 183 CYS A N 1
ATOM 1433 C CA . CYS A 1 183 ? 1.599 -0.696 13.430 1.00 98.38 183 CYS A CA 1
ATOM 1434 C C . CYS A 1 183 ? 1.324 -2.140 13.866 1.00 98.38 183 CYS A C 1
ATOM 1436 O O . CYS A 1 183 ? 0.224 -2.445 14.328 1.00 98.38 183 CYS A O 1
ATOM 1438 N N . GLN A 1 184 ? 2.345 -2.999 13.856 1.00 98.12 184 GLN A N 1
ATOM 1439 C CA . GLN A 1 184 ? 2.226 -4.398 14.270 1.00 98.12 184 GLN A CA 1
ATOM 1440 C C . GLN A 1 184 ? 1.770 -4.542 15.724 1.00 98.12 184 GLN A C 1
ATOM 1442 O O . GLN A 1 184 ? 0.909 -5.367 16.029 1.00 98.12 184 GLN A O 1
ATOM 1447 N N . ALA A 1 185 ? 2.281 -3.709 16.637 1.00 98.25 185 ALA A N 1
ATOM 1448 C CA . ALA A 1 185 ? 1.845 -3.721 18.030 1.00 98.25 185 ALA A CA 1
ATOM 1449 C C . ALA A 1 185 ? 0.348 -3.414 18.186 1.00 98.25 185 ALA A C 1
ATOM 1451 O O . ALA A 1 185 ? -0.300 -4.015 19.045 1.00 98.25 185 ALA A O 1
ATOM 1452 N N . ILE A 1 186 ? -0.198 -2.497 17.381 1.00 98.25 186 ILE A N 1
ATOM 1453 C CA . ILE A 1 186 ? -1.638 -2.207 17.344 1.00 98.25 186 ILE A CA 1
ATOM 1454 C C . ILE A 1 186 ? -2.389 -3.387 16.728 1.00 98.25 186 ILE A C 1
ATOM 1456 O O . ILE A 1 186 ? -3.322 -3.899 17.345 1.00 98.25 186 ILE A O 1
ATOM 1460 N N . MET A 1 187 ? -1.944 -3.874 15.569 1.00 97.94 187 MET A N 1
ATOM 1461 C CA . MET A 1 187 ? -2.593 -4.976 14.861 1.00 97.94 187 MET A CA 1
ATOM 1462 C C . MET A 1 187 ? -2.676 -6.256 15.693 1.00 97.94 187 MET A C 1
ATOM 1464 O O . MET A 1 187 ? -3.728 -6.881 15.706 1.00 97.94 187 MET A O 1
ATOM 1468 N N . ARG A 1 188 ? -1.636 -6.620 16.455 1.00 97.25 188 ARG A N 1
ATOM 1469 C CA . ARG A 1 188 ? -1.661 -7.800 17.345 1.00 97.25 188 ARG A CA 1
ATOM 1470 C C . ARG A 1 188 ? -2.803 -7.772 18.369 1.00 97.25 188 ARG A C 1
ATOM 1472 O O . ARG A 1 188 ? -3.178 -8.821 18.880 1.00 97.25 188 ARG A O 1
ATOM 1479 N N . ARG A 1 189 ? -3.357 -6.593 18.680 1.00 96.00 189 ARG A N 1
ATOM 1480 C CA . ARG A 1 189 ? -4.496 -6.444 19.601 1.00 96.00 189 ARG A CA 1
ATOM 1481 C C . ARG A 1 189 ? -5.858 -6.549 18.920 1.00 96.00 189 ARG A C 1
ATOM 1483 O O . ARG A 1 189 ? -6.831 -6.856 19.600 1.00 96.00 189 ARG A O 1
ATOM 1490 N N . VAL A 1 190 ? -5.952 -6.226 17.628 1.00 96.19 190 VAL A N 1
ATOM 1491 C CA . VAL A 1 190 ? -7.246 -5.993 16.951 1.00 96.19 190 VAL A CA 1
ATOM 1492 C C . VAL A 1 190 ? -7.446 -6.792 15.664 1.00 96.19 190 VAL A C 1
ATOM 1494 O O . VAL A 1 190 ? -8.574 -6.899 15.196 1.00 96.19 190 VAL A O 1
ATOM 1497 N N . CYS A 1 191 ? -6.389 -7.375 15.103 1.00 96.00 191 CYS A N 1
ATOM 1498 C CA . CYS A 1 191 ? -6.418 -8.147 13.866 1.00 96.00 191 CYS A CA 1
ATOM 1499 C C . CYS A 1 191 ? -5.986 -9.593 14.115 1.00 96.00 191 CYS A C 1
ATOM 1501 O O . CYS A 1 191 ? -5.205 -9.894 15.020 1.00 96.00 191 CYS A O 1
ATOM 1503 N N . ARG A 1 192 ? -6.466 -10.498 13.260 1.00 95.31 192 ARG A N 1
ATOM 1504 C CA . ARG A 1 192 ? -5.992 -11.886 13.226 1.00 95.31 192 ARG A CA 1
ATOM 1505 C C . ARG A 1 192 ? -4.625 -11.954 12.556 1.00 95.31 192 ARG A C 1
ATOM 1507 O O . ARG A 1 192 ? -4.327 -11.160 11.665 1.00 95.31 192 ARG A O 1
ATOM 1514 N N . ARG A 1 193 ? -3.829 -12.952 12.932 1.00 96.06 193 ARG A N 1
ATOM 1515 C CA . ARG A 1 193 ? -2.519 -13.222 12.325 1.00 96.06 193 ARG A CA 1
ATOM 1516 C C . ARG A 1 193 ? -2.621 -13.473 10.816 1.00 96.06 193 ARG A C 1
ATOM 1518 O O . ARG A 1 193 ? -1.732 -13.099 10.060 1.00 96.06 193 ARG A O 1
ATOM 1525 N N . GLU A 1 194 ? -3.721 -14.068 10.368 1.00 96.44 194 GLU A N 1
ATOM 1526 C CA . GLU A 1 194 ? -3.961 -14.437 8.971 1.00 96.44 194 GLU A CA 1
ATOM 1527 C C . GLU A 1 194 ? -4.468 -13.273 8.110 1.00 96.44 194 GLU A C 1
ATOM 1529 O O . GLU A 1 194 ? -4.677 -13.469 6.909 1.00 96.44 194 GLU A O 1
ATOM 1534 N N . GLN A 1 195 ? -4.670 -12.082 8.691 1.00 97.81 195 GLN A N 1
ATOM 1535 C CA . GLN A 1 195 ? -5.137 -10.904 7.965 1.00 97.81 195 GLN A CA 1
ATOM 1536 C C . GLN A 1 195 ? -4.260 -10.662 6.731 1.00 97.81 195 GLN A C 1
ATOM 1538 O O . GLN A 1 195 ? -3.031 -10.644 6.814 1.00 97.81 195 GLN A O 1
ATOM 1543 N N . LYS A 1 196 ? -4.899 -10.481 5.572 1.00 98.06 196 LYS A N 1
ATOM 1544 C CA . LYS A 1 196 ? -4.193 -10.103 4.347 1.00 98.06 196 LYS A CA 1
ATOM 1545 C C . LYS A 1 196 ? -3.759 -8.646 4.442 1.00 98.06 196 LYS A C 1
ATOM 1547 O O . LYS A 1 196 ? -4.570 -7.785 4.789 1.00 98.06 196 LYS A O 1
ATOM 1552 N N . ILE A 1 197 ? -2.500 -8.378 4.119 1.00 98.44 197 ILE A N 1
ATOM 1553 C CA . ILE A 1 197 ? -1.906 -7.050 4.263 1.00 98.44 197 ILE A CA 1
ATOM 1554 C C . ILE A 1 197 ? -1.202 -6.658 2.973 1.00 98.44 197 ILE A C 1
ATOM 1556 O O . ILE A 1 197 ? -0.506 -7.469 2.370 1.00 98.44 197 ILE A O 1
ATOM 1560 N N . HIS A 1 198 ? -1.358 -5.399 2.593 1.00 98.38 198 HIS A N 1
ATOM 1561 C CA . HIS A 1 198 ? -0.564 -4.717 1.594 1.00 98.38 198 HIS A CA 1
ATOM 1562 C C . HIS A 1 198 ? 0.184 -3.563 2.264 1.00 98.38 198 HIS A C 1
ATOM 1564 O O . HIS A 1 198 ? -0.424 -2.560 2.625 1.00 98.38 198 HIS A O 1
ATOM 1570 N N . VAL A 1 199 ? 1.497 -3.692 2.433 1.00 98.31 199 VAL A N 1
ATOM 1571 C CA . VAL A 1 199 ? 2.363 -2.564 2.796 1.00 98.31 199 VAL A CA 1
ATOM 1572 C C . VAL A 1 199 ? 2.645 -1.777 1.519 1.00 98.31 199 VAL A C 1
ATOM 1574 O O . VAL A 1 199 ? 3.438 -2.222 0.688 1.00 98.31 199 VAL A O 1
ATOM 1577 N N . HIS A 1 200 ? 1.933 -0.666 1.349 1.00 95.50 200 HIS A N 1
ATOM 1578 C CA . HIS A 1 200 ? 1.995 0.187 0.166 1.00 95.50 200 HIS A CA 1
ATOM 1579 C C . HIS A 1 200 ? 3.318 0.965 0.115 1.00 95.50 200 HIS A C 1
ATOM 1581 O O . HIS A 1 200 ? 3.850 1.347 1.161 1.00 95.50 200 HIS A O 1
ATOM 1587 N N . CYS A 1 201 ? 3.844 1.198 -1.094 1.00 94.75 201 CYS A N 1
ATOM 1588 C CA . CYS A 1 201 ? 5.050 1.985 -1.354 1.00 94.75 201 CYS A CA 1
ATOM 1589 C C . CYS A 1 201 ? 6.212 1.632 -0.402 1.00 94.75 201 CYS A C 1
ATOM 1591 O O . CYS A 1 201 ? 6.812 2.489 0.250 1.00 94.75 201 CYS A O 1
ATOM 1593 N N . PHE A 1 202 ? 6.527 0.341 -0.308 1.00 97.19 202 PHE A N 1
ATOM 1594 C CA . PHE A 1 202 ? 7.543 -0.197 0.583 1.00 97.19 202 PHE A CA 1
ATOM 1595 C C . PHE A 1 202 ? 8.943 0.335 0.251 1.00 97.19 202 PHE A C 1
ATOM 1597 O O . PHE A 1 202 ? 9.451 0.161 -0.858 1.00 97.19 202 PHE A O 1
ATOM 1604 N N . THR A 1 203 ? 9.596 0.915 1.258 1.00 95.94 203 THR A N 1
ATOM 1605 C CA . THR A 1 203 ? 10.975 1.430 1.197 1.00 95.94 203 THR A CA 1
ATOM 1606 C C . THR A 1 203 ? 11.810 0.974 2.399 1.00 95.94 203 THR A C 1
ATOM 1608 O O . THR A 1 203 ? 12.721 1.680 2.833 1.00 95.94 203 THR A O 1
ATOM 1611 N N . GLY A 1 204 ? 11.452 -0.164 3.001 1.00 95.94 204 GLY A N 1
ATOM 1612 C CA . GLY A 1 204 ? 12.118 -0.702 4.186 1.00 95.94 204 GLY A CA 1
ATOM 1613 C C . GLY A 1 204 ? 13.307 -1.605 3.856 1.00 95.94 204 GLY A C 1
ATOM 1614 O O . GLY A 1 204 ? 13.553 -1.963 2.705 1.00 95.94 204 GLY A O 1
ATOM 1615 N N . LEU A 1 205 ? 14.026 -2.012 4.899 1.00 96.94 205 LEU A N 1
ATOM 1616 C CA . LEU A 1 205 ? 15.152 -2.948 4.823 1.00 96.94 205 LEU A CA 1
ATOM 1617 C C . LEU A 1 205 ? 14.730 -4.388 5.150 1.00 96.94 205 LEU A C 1
ATOM 1619 O O . LEU A 1 205 ? 13.602 -4.641 5.571 1.00 96.94 205 LEU A O 1
ATOM 1623 N N . SER A 1 206 ? 15.625 -5.355 4.942 1.00 98.06 206 SER A N 1
ATOM 1624 C CA . SER A 1 206 ? 15.311 -6.793 5.035 1.00 98.06 206 SER A CA 1
ATOM 1625 C C . SER A 1 206 ? 14.723 -7.209 6.383 1.00 98.06 206 SER A C 1
ATOM 1627 O O . SER A 1 206 ? 13.862 -8.084 6.430 1.00 98.06 206 SER A O 1
ATOM 1629 N N . GLN A 1 207 ? 15.137 -6.553 7.471 1.00 97.88 207 GLN A N 1
ATOM 1630 C CA . GLN A 1 207 ? 14.565 -6.800 8.793 1.00 97.88 207 GLN A CA 1
ATOM 1631 C C . GLN A 1 207 ? 13.069 -6.463 8.839 1.00 97.88 207 GLN A C 1
ATOM 1633 O O . GLN A 1 207 ? 12.293 -7.268 9.333 1.00 97.88 207 GLN A O 1
ATOM 1638 N N . VAL A 1 208 ? 12.649 -5.345 8.237 1.00 97.88 208 VAL A N 1
ATOM 1639 C CA . VAL A 1 208 ? 11.236 -4.930 8.179 1.00 97.88 208 VAL A CA 1
ATOM 1640 C C . VAL A 1 208 ? 10.396 -5.964 7.421 1.00 97.88 208 VAL A C 1
ATOM 1642 O O . VAL A 1 208 ? 9.278 -6.271 7.828 1.00 97.88 208 VAL A O 1
ATOM 1645 N N . VAL A 1 209 ? 10.936 -6.557 6.348 1.00 98.56 209 VAL A N 1
ATOM 1646 C CA . VAL A 1 209 ? 10.269 -7.655 5.621 1.00 98.56 209 VAL A CA 1
ATOM 1647 C C . VAL A 1 209 ? 10.080 -8.873 6.528 1.00 98.56 209 VAL A C 1
ATOM 1649 O O . VAL A 1 209 ? 8.983 -9.429 6.593 1.00 98.56 209 VAL A O 1
ATOM 1652 N N . ASN A 1 210 ? 11.136 -9.274 7.239 1.00 98.06 210 ASN A N 1
ATOM 1653 C CA . ASN A 1 210 ? 11.096 -10.413 8.155 1.00 98.06 210 ASN A CA 1
ATOM 1654 C C . ASN A 1 210 ? 10.113 -10.182 9.306 1.00 98.06 210 ASN A C 1
ATOM 1656 O O . ASN A 1 210 ? 9.332 -11.079 9.617 1.00 98.06 210 ASN A O 1
ATOM 1660 N N . ASP A 1 211 ? 10.106 -8.985 9.892 1.00 97.69 211 ASP A N 1
ATOM 1661 C CA . ASP A 1 211 ? 9.192 -8.617 10.972 1.00 97.69 211 ASP A CA 1
ATOM 1662 C C . ASP A 1 211 ? 7.738 -8.727 10.504 1.00 97.69 211 ASP A C 1
ATOM 1664 O O . ASP A 1 211 ? 6.908 -9.337 11.182 1.00 97.69 211 ASP A O 1
ATOM 1668 N N . TRP A 1 212 ? 7.423 -8.195 9.317 1.00 98.38 212 TRP A N 1
ATOM 1669 C CA . TRP A 1 212 ? 6.088 -8.298 8.724 1.00 98.38 212 TRP A CA 1
ATOM 1670 C C . TRP A 1 212 ? 5.652 -9.741 8.509 1.00 98.38 212 TRP A C 1
ATOM 1672 O O . TRP A 1 212 ? 4.559 -10.117 8.928 1.00 98.38 212 TRP A O 1
ATOM 1682 N N . LEU A 1 213 ? 6.495 -10.560 7.883 1.00 98.44 213 LEU A N 1
ATOM 1683 C CA . LEU A 1 213 ? 6.157 -11.949 7.571 1.00 98.44 213 LEU A CA 1
ATOM 1684 C C . LEU A 1 213 ? 6.117 -12.845 8.815 1.00 98.44 213 LEU A C 1
ATOM 1686 O O . LEU A 1 213 ? 5.354 -13.813 8.842 1.00 98.44 213 LEU A O 1
ATOM 1690 N N . SER A 1 214 ? 6.903 -12.519 9.843 1.00 97.81 214 SER A N 1
ATOM 1691 C CA . SER A 1 214 ? 6.899 -13.217 11.128 1.00 97.81 214 SER A CA 1
ATOM 1692 C C . SER A 1 214 ? 5.599 -12.980 11.889 1.00 97.81 214 SER A C 1
ATOM 1694 O O . SER A 1 214 ? 5.032 -13.933 12.417 1.00 97.81 214 SER A O 1
ATOM 1696 N N . ASP A 1 215 ? 5.084 -11.750 11.918 1.00 97.38 215 ASP A N 1
ATOM 1697 C CA . ASP A 1 215 ? 3.856 -11.411 12.648 1.00 97.38 215 ASP A CA 1
ATOM 1698 C C . ASP A 1 215 ? 2.583 -11.668 11.837 1.00 97.38 215 ASP A C 1
ATOM 1700 O O . ASP A 1 215 ? 1.598 -12.169 12.383 1.00 97.38 215 ASP A O 1
ATOM 1704 N N . PHE A 1 216 ? 2.621 -11.370 10.538 1.00 98.19 216 PHE A N 1
ATOM 1705 C CA . PHE A 1 216 ? 1.500 -11.455 9.606 1.00 98.19 216 PHE A CA 1
ATOM 1706 C C . PHE A 1 216 ? 1.958 -12.132 8.299 1.00 98.19 216 PHE A C 1
ATOM 1708 O O . PHE A 1 216 ? 2.324 -11.462 7.327 1.00 98.19 216 PHE A O 1
ATOM 1715 N N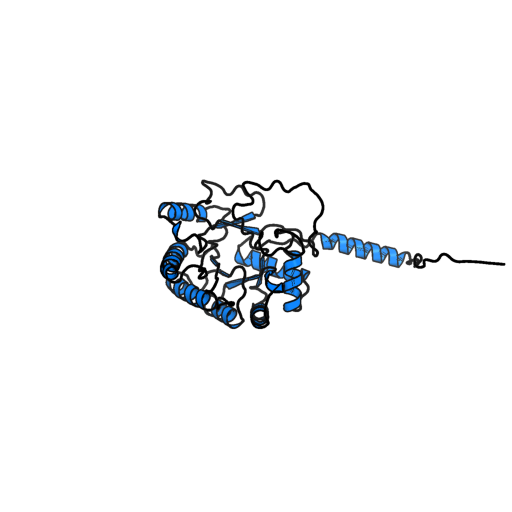 . PRO A 1 217 ? 1.928 -13.476 8.220 1.00 97.94 217 PRO A N 1
ATOM 1716 C CA . PRO A 1 217 ? 2.495 -14.237 7.098 1.00 97.94 217 PRO A CA 1
ATOM 1717 C C . PRO A 1 217 ? 1.801 -14.006 5.743 1.00 97.94 217 PRO A C 1
ATOM 1719 O O . PRO A 1 217 ? 2.324 -14.406 4.698 1.00 97.94 217 PRO A O 1
ATOM 1722 N N . ASN A 1 218 ? 0.633 -13.354 5.742 1.00 97.69 218 ASN A N 1
ATOM 1723 C CA . ASN A 1 218 ? -0.117 -12.945 4.552 1.00 97.69 218 ASN A CA 1
ATOM 1724 C C . ASN A 1 218 ? 0.148 -11.485 4.140 1.00 97.69 218 ASN A C 1
ATOM 1726 O O . ASN A 1 218 ? -0.697 -10.865 3.492 1.00 97.69 218 ASN A O 1
ATOM 1730 N N . THR A 1 219 ? 1.320 -10.952 4.494 1.00 98.69 219 THR A N 1
ATOM 1731 C CA . THR A 1 219 ? 1.773 -9.621 4.076 1.00 98.69 219 THR A CA 1
ATOM 1732 C C . THR A 1 219 ? 2.369 -9.632 2.674 1.00 98.69 219 THR A C 1
ATOM 1734 O O . THR A 1 219 ? 3.191 -10.485 2.331 1.00 98.69 219 THR A O 1
ATOM 1737 N N . PHE A 1 220 ? 1.951 -8.655 1.878 1.00 98.69 220 PHE A N 1
ATOM 1738 C CA . PHE A 1 220 ? 2.469 -8.317 0.565 1.00 98.69 220 PHE A CA 1
ATOM 1739 C C . PHE A 1 220 ? 3.055 -6.903 0.581 1.00 98.69 220 PHE A C 1
ATOM 1741 O O . PHE A 1 220 ? 2.645 -6.064 1.384 1.00 98.69 220 PHE A O 1
ATOM 1748 N N . PHE A 1 221 ? 3.992 -6.639 -0.324 1.00 98.56 221 PHE A N 1
ATOM 1749 C CA . PHE A 1 221 ? 4.769 -5.404 -0.363 1.00 98.56 221 PHE A CA 1
ATOM 1750 C C . PHE A 1 221 ? 4.660 -4.761 -1.742 1.00 98.56 221 PHE A C 1
ATOM 1752 O O . PHE A 1 221 ? 5.068 -5.357 -2.744 1.00 98.56 221 PHE A O 1
ATOM 1759 N N . GLY A 1 222 ? 4.096 -3.559 -1.769 1.00 97.38 222 GLY A N 1
ATOM 1760 C CA . GLY A 1 222 ? 3.950 -2.715 -2.943 1.00 97.38 222 GLY A CA 1
ATOM 1761 C C . GLY A 1 222 ? 5.215 -1.930 -3.228 1.00 97.38 222 GLY A C 1
ATOM 1762 O O . GLY A 1 222 ? 5.854 -1.425 -2.311 1.00 97.38 222 GLY A O 1
ATOM 1763 N N . VAL A 1 223 ? 5.620 -1.868 -4.494 1.00 96.56 223 VAL A N 1
ATOM 1764 C CA . VAL A 1 223 ? 6.853 -1.198 -4.903 1.00 96.56 223 VAL A CA 1
ATOM 1765 C C . VAL A 1 223 ? 6.582 -0.295 -6.101 1.00 96.56 223 VAL A C 1
ATOM 1767 O O . VAL A 1 223 ? 6.026 -0.735 -7.110 1.00 96.56 223 VAL A O 1
ATOM 1770 N N . THR A 1 224 ? 7.012 0.963 -5.987 1.00 95.94 224 THR A N 1
ATOM 1771 C CA . THR A 1 224 ? 6.809 2.026 -6.982 1.00 95.94 224 THR A CA 1
ATOM 1772 C C . THR A 1 224 ? 8.100 2.377 -7.721 1.00 95.94 224 THR A C 1
ATOM 1774 O O . THR A 1 224 ? 9.179 1.857 -7.432 1.00 95.94 224 THR A O 1
ATOM 1777 N N . ALA A 1 225 ? 8.052 3.347 -8.640 1.00 95.44 225 ALA A N 1
ATOM 1778 C CA . ALA A 1 225 ? 9.255 3.901 -9.268 1.00 95.44 225 ALA A CA 1
ATOM 1779 C C . ALA A 1 225 ? 10.203 4.632 -8.284 1.00 95.44 225 ALA A C 1
ATOM 1781 O O . ALA A 1 225 ? 11.260 5.124 -8.705 1.00 95.44 225 ALA A O 1
ATOM 1782 N N . ALA A 1 226 ? 9.872 4.683 -6.984 1.00 94.75 226 ALA A N 1
ATOM 1783 C CA . ALA A 1 226 ? 10.772 5.103 -5.913 1.00 94.75 226 ALA A CA 1
ATOM 1784 C C . ALA A 1 226 ? 12.060 4.270 -5.842 1.00 94.75 226 ALA A C 1
ATOM 1786 O O . ALA A 1 226 ? 13.078 4.816 -5.415 1.00 94.75 226 ALA A O 1
ATOM 1787 N N . VAL A 1 227 ? 12.057 3.015 -6.325 1.00 96.25 227 VAL A N 1
ATOM 1788 C CA . VAL A 1 227 ? 13.240 2.127 -6.286 1.00 96.25 227 VAL A CA 1
ATOM 1789 C C . VAL A 1 227 ? 14.488 2.722 -6.925 1.00 96.25 227 VAL A C 1
ATOM 1791 O O . VAL A 1 227 ? 15.601 2.383 -6.544 1.00 96.25 227 VAL A O 1
ATOM 1794 N N . ARG A 1 228 ? 14.320 3.654 -7.870 1.00 95.69 228 ARG A N 1
ATOM 1795 C CA . ARG A 1 228 ? 15.430 4.370 -8.516 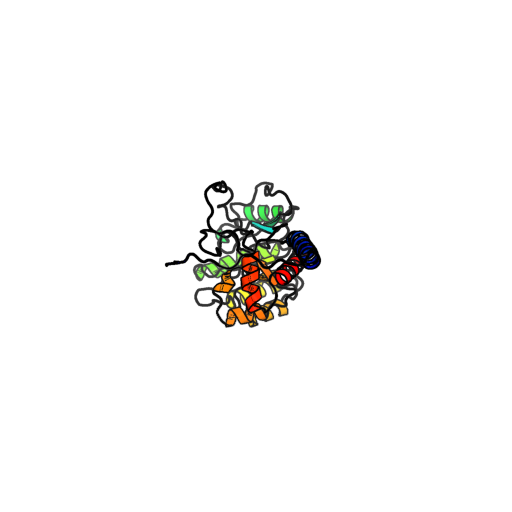1.00 95.69 228 ARG A CA 1
ATOM 1796 C C . ARG A 1 228 ? 16.283 5.171 -7.533 1.00 95.69 228 ARG A C 1
ATOM 1798 O O . ARG A 1 228 ? 17.412 5.518 -7.856 1.00 95.69 228 ARG A O 1
ATOM 1805 N N . ARG A 1 229 ? 15.720 5.512 -6.372 1.00 94.94 229 ARG A N 1
ATOM 1806 C CA . ARG A 1 229 ? 16.370 6.289 -5.312 1.00 94.94 229 ARG A CA 1
ATOM 1807 C C . ARG A 1 229 ? 16.774 5.430 -4.116 1.00 94.94 229 ARG A C 1
ATOM 1809 O O . ARG A 1 229 ? 17.164 5.996 -3.104 1.00 94.94 229 ARG A O 1
ATOM 1816 N N . PHE A 1 230 ? 16.651 4.106 -4.212 1.00 96.75 230 PHE A N 1
ATOM 1817 C CA . PHE A 1 230 ? 16.995 3.232 -3.100 1.00 96.75 230 PHE A CA 1
ATOM 1818 C C . PHE A 1 230 ? 18.499 3.240 -2.824 1.00 96.75 230 PHE A C 1
ATOM 1820 O O . PHE A 1 230 ? 19.312 3.164 -3.752 1.00 96.75 230 PHE A O 1
ATOM 1827 N N . ASP A 1 231 ? 18.848 3.278 -1.542 1.00 97.12 231 ASP A N 1
ATOM 1828 C CA . ASP A 1 231 ? 20.175 2.907 -1.047 1.00 97.12 231 ASP A CA 1
ATOM 1829 C C . ASP A 1 231 ? 20.362 1.373 -1.053 1.00 97.12 231 ASP A C 1
ATOM 1831 O O . ASP A 1 231 ? 19.521 0.619 -1.561 1.00 97.12 231 ASP A O 1
ATOM 1835 N N . GLU A 1 232 ? 21.507 0.880 -0.577 1.00 96.94 232 GLU A N 1
ATOM 1836 C CA . GLU A 1 232 ? 21.787 -0.561 -0.597 1.00 96.94 232 GLU A CA 1
ATOM 1837 C C . GLU A 1 232 ? 20.932 -1.347 0.404 1.00 96.94 232 GLU A C 1
ATOM 1839 O O . GLU A 1 232 ? 20.546 -2.487 0.130 1.00 96.94 232 GLU A O 1
ATOM 1844 N N . GLU A 1 233 ? 20.570 -0.736 1.525 1.00 97.31 233 GLU A N 1
ATOM 1845 C CA . GLU A 1 233 ? 19.717 -1.293 2.564 1.00 97.31 233 GLU A CA 1
ATOM 1846 C C . GLU A 1 233 ? 18.287 -1.503 2.050 1.00 97.31 233 GLU A C 1
ATOM 1848 O O . GLU A 1 233 ? 17.719 -2.587 2.213 1.00 97.31 233 GLU A O 1
ATOM 1853 N N . GLN A 1 234 ? 17.730 -0.519 1.345 1.00 97.94 234 GLN A N 1
ATOM 1854 C CA . GLN A 1 234 ? 16.422 -0.603 0.694 1.00 97.94 234 GLN A CA 1
ATOM 1855 C C . GLN A 1 234 ? 16.426 -1.604 -0.463 1.00 97.94 234 GLN A C 1
ATOM 1857 O O . GLN A 1 234 ? 15.479 -2.379 -0.623 1.00 97.94 234 GLN A O 1
ATOM 1862 N N . LYS A 1 235 ? 17.511 -1.672 -1.249 1.00 97.88 235 LYS A N 1
ATOM 1863 C CA . LYS A 1 235 ? 17.676 -2.729 -2.266 1.00 97.88 235 LYS A CA 1
ATOM 1864 C C . LYS A 1 235 ? 17.752 -4.114 -1.6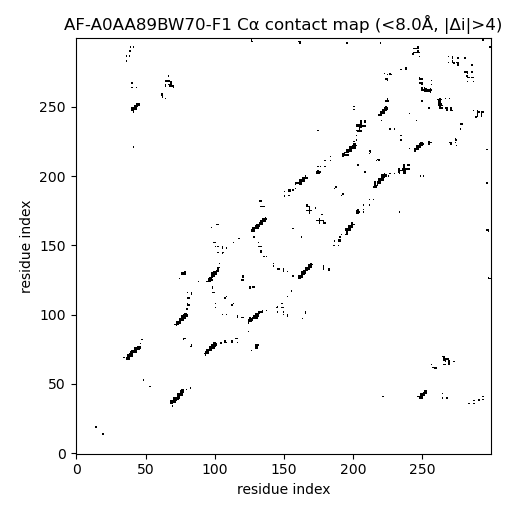28 1.00 97.88 235 LYS A C 1
ATOM 1866 O O . LYS A 1 235 ? 17.216 -5.072 -2.185 1.00 97.88 235 LYS A O 1
ATOM 1871 N N . SER A 1 236 ? 18.404 -4.242 -0.472 1.00 97.81 236 SER A N 1
ATOM 1872 C CA . SER A 1 236 ? 18.433 -5.486 0.302 1.00 97.81 236 SER A CA 1
ATOM 1873 C C . SER A 1 236 ? 17.028 -5.876 0.764 1.00 97.81 236 SER A C 1
ATOM 1875 O O . SER A 1 236 ? 16.615 -7.015 0.542 1.00 97.81 236 SER A O 1
ATOM 1877 N N . GLY A 1 237 ? 16.256 -4.915 1.283 1.00 98.31 237 GLY A N 1
ATOM 1878 C CA . GLY A 1 237 ? 14.848 -5.107 1.634 1.00 98.31 237 GLY A CA 1
ATOM 1879 C C . GLY A 1 237 ? 14.008 -5.575 0.450 1.00 98.31 237 GLY A C 1
ATOM 1880 O O . GLY A 1 237 ? 13.334 -6.599 0.542 1.00 98.31 237 GLY A O 1
ATOM 1881 N N . LEU A 1 238 ? 14.130 -4.910 -0.701 1.00 98.38 238 LEU A N 1
ATOM 1882 C CA . LEU A 1 238 ? 13.471 -5.323 -1.942 1.00 98.38 238 LEU A CA 1
ATOM 1883 C C . LEU A 1 238 ? 13.825 -6.769 -2.333 1.00 98.38 238 LEU A C 1
ATOM 1885 O O . LEU A 1 238 ? 12.945 -7.554 -2.690 1.00 98.38 238 LEU A O 1
ATOM 1889 N N . ARG A 1 239 ? 15.105 -7.151 -2.240 1.00 98.38 239 ARG A N 1
ATOM 1890 C CA . ARG A 1 239 ? 15.557 -8.520 -2.540 1.00 98.38 239 ARG A CA 1
ATOM 1891 C C . ARG A 1 239 ? 15.001 -9.553 -1.560 1.00 98.38 239 ARG A C 1
ATOM 1893 O O . ARG A 1 239 ? 14.723 -10.671 -2.004 1.00 98.38 239 ARG A O 1
ATOM 1900 N N . ALA A 1 240 ? 14.820 -9.179 -0.293 1.00 98.38 240 ALA A N 1
ATOM 1901 C CA . ALA A 1 240 ? 14.306 -10.035 0.773 1.00 98.38 240 ALA A CA 1
ATOM 1902 C C . ALA A 1 240 ? 12.808 -10.352 0.644 1.00 98.38 240 ALA A C 1
ATOM 1904 O O . ALA A 1 240 ? 12.364 -11.370 1.173 1.00 98.38 240 ALA A O 1
ATOM 1905 N N . ILE A 1 241 ? 12.028 -9.538 -0.080 1.00 98.69 241 ILE A N 1
ATOM 1906 C CA . ILE A 1 241 ? 10.604 -9.810 -0.320 1.00 98.69 241 ILE A CA 1
ATOM 1907 C C . ILE A 1 241 ? 10.454 -11.145 -1.076 1.00 98.69 241 ILE A C 1
ATOM 1909 O O . ILE A 1 241 ? 10.947 -11.274 -2.211 1.00 98.69 241 ILE A O 1
ATOM 1913 N N . PRO A 1 242 ? 9.733 -12.140 -0.514 1.00 98.50 242 PRO A N 1
ATOM 1914 C CA . PRO A 1 242 ? 9.399 -13.356 -1.241 1.00 98.50 242 PRO A CA 1
ATOM 1915 C C . PRO A 1 242 ? 8.665 -12.992 -2.525 1.00 98.50 242 PRO A C 1
ATOM 1917 O O . PRO A 1 242 ? 7.714 -12.215 -2.493 1.00 98.50 242 PRO A O 1
ATOM 1920 N N . ARG A 1 243 ? 9.067 -13.560 -3.668 1.00 97.25 243 ARG A N 1
ATOM 1921 C CA . ARG A 1 243 ? 8.519 -13.138 -4.970 1.00 97.25 243 ARG A CA 1
ATOM 1922 C C . ARG A 1 243 ? 6.995 -13.218 -5.007 1.00 97.25 243 ARG A C 1
ATOM 1924 O O . ARG A 1 243 ? 6.367 -12.276 -5.465 1.00 97.25 243 ARG A O 1
ATOM 1931 N N . ILE A 1 244 ? 6.398 -14.255 -4.417 1.00 97.31 244 ILE A N 1
ATOM 1932 C CA . ILE A 1 244 ? 4.937 -14.443 -4.305 1.00 97.31 244 ILE A CA 1
ATOM 1933 C C . ILE A 1 244 ? 4.206 -13.394 -3.437 1.00 97.31 244 ILE A C 1
ATOM 1935 O O . ILE A 1 244 ? 2.983 -13.419 -3.339 1.00 97.31 244 ILE A O 1
ATOM 1939 N N . ARG A 1 245 ? 4.942 -12.498 -2.773 1.00 98.19 245 ARG A N 1
ATOM 1940 C CA . ARG A 1 245 ? 4.431 -11.400 -1.940 1.00 98.19 245 ARG A CA 1
ATOM 1941 C C . ARG A 1 245 ? 4.761 -10.013 -2.505 1.00 98.19 245 ARG A C 1
ATOM 1943 O O . ARG A 1 245 ? 4.398 -9.014 -1.896 1.00 98.19 245 ARG A O 1
ATOM 1950 N N . LEU A 1 246 ? 5.439 -9.937 -3.648 1.00 98.19 246 LEU A N 1
ATOM 1951 C CA . LEU A 1 246 ? 5.813 -8.677 -4.286 1.00 98.19 246 LEU A CA 1
ATOM 1952 C C . LEU A 1 246 ? 4.679 -8.143 -5.164 1.00 98.19 246 LEU A C 1
ATOM 1954 O O . LEU A 1 246 ? 4.086 -8.895 -5.940 1.00 98.19 246 LEU A O 1
ATOM 1958 N N . LEU A 1 247 ? 4.424 -6.844 -5.086 1.00 97.06 247 LEU A N 1
ATOM 1959 C CA . LEU A 1 247 ? 3.414 -6.139 -5.863 1.00 97.06 247 LEU A CA 1
ATOM 1960 C C . LEU A 1 247 ? 4.054 -4.932 -6.560 1.00 97.06 247 LEU A C 1
ATOM 1962 O O . LEU A 1 247 ? 5.023 -4.360 -6.064 1.00 97.06 247 LEU A O 1
ATOM 1966 N N . LEU A 1 248 ? 3.528 -4.567 -7.732 1.00 94.69 248 LEU A N 1
ATOM 1967 C CA . LEU A 1 248 ? 3.955 -3.373 -8.463 1.00 94.69 248 LEU A CA 1
ATOM 1968 C C . LEU A 1 248 ? 2.871 -2.307 -8.384 1.00 94.69 248 LEU A C 1
ATOM 1970 O O . LEU A 1 248 ? 1.686 -2.593 -8.561 1.00 94.69 248 LEU A O 1
ATOM 1974 N N . GLU A 1 249 ? 3.304 -1.074 -8.184 1.00 94.25 249 GLU A N 1
ATOM 1975 C CA . GLU A 1 249 ? 2.443 0.083 -8.004 1.00 94.25 249 GLU A CA 1
ATOM 1976 C C . GLU A 1 249 ? 2.995 1.255 -8.804 1.00 94.25 249 GLU A C 1
ATOM 1978 O O . GLU A 1 249 ? 4.201 1.375 -9.003 1.00 94.25 249 GLU A O 1
ATOM 1983 N N . THR A 1 250 ? 2.129 2.163 -9.237 1.00 87.06 250 THR A N 1
ATOM 1984 C CA . THR A 1 250 ? 2.592 3.458 -9.756 1.00 87.06 250 THR A CA 1
ATOM 1985 C C . THR A 1 250 ? 2.558 4.539 -8.693 1.00 87.06 250 THR A C 1
ATOM 1987 O O . THR A 1 250 ? 3.340 5.478 -8.781 1.00 87.06 250 THR A O 1
ATOM 1990 N N . ASP A 1 251 ? 1.635 4.410 -7.732 1.00 87.62 251 ASP A N 1
ATOM 1991 C CA . ASP A 1 251 ? 1.256 5.476 -6.801 1.00 87.62 251 ASP A CA 1
ATOM 1992 C C . ASP A 1 251 ? 1.003 6.814 -7.524 1.00 87.62 251 ASP A C 1
ATOM 1994 O O . ASP A 1 251 ? 1.432 7.893 -7.129 1.00 87.62 251 ASP A O 1
ATOM 1998 N N . ALA A 1 252 ? 0.355 6.724 -8.689 1.00 80.94 252 ALA A N 1
ATOM 1999 C CA . ALA A 1 252 ? 0.056 7.883 -9.512 1.00 80.94 252 ALA A CA 1
ATOM 2000 C C . ALA A 1 252 ? -0.874 8.826 -8.732 1.00 80.94 252 ALA A C 1
ATOM 2002 O O . ALA A 1 252 ? -1.838 8.328 -8.153 1.00 80.94 252 ALA A O 1
ATOM 2003 N N . PRO A 1 253 ? -0.628 10.151 -8.755 1.00 83.44 253 PRO A N 1
ATOM 2004 C CA . PRO A 1 253 ? 0.231 10.873 -9.704 1.00 83.44 253 PRO A CA 1
ATOM 2005 C C . PRO A 1 253 ? 1.713 11.014 -9.298 1.00 83.44 253 PRO A C 1
ATOM 2007 O O . PRO A 1 253 ? 2.476 11.683 -10.001 1.00 83.44 253 PRO A O 1
ATOM 2010 N N . TYR A 1 254 ? 2.138 10.411 -8.189 1.00 82.75 254 TYR A N 1
ATOM 2011 C CA . TYR A 1 254 ? 3.501 10.500 -7.666 1.00 82.75 254 TYR A CA 1
ATOM 2012 C C . TYR A 1 254 ? 4.490 9.596 -8.411 1.00 82.75 254 TYR A C 1
ATOM 2014 O O . TYR A 1 254 ? 4.127 8.783 -9.250 1.00 82.75 254 TYR A O 1
ATOM 2022 N N . PHE A 1 255 ? 5.780 9.771 -8.119 1.00 87.44 255 PHE A N 1
ATOM 2023 C CA . PHE A 1 255 ? 6.892 9.036 -8.739 1.00 87.44 255 PHE A CA 1
ATOM 2024 C C . PHE A 1 255 ? 6.889 9.039 -10.282 1.00 87.44 255 PHE A C 1
ATOM 2026 O O . PHE A 1 255 ? 6.998 7.971 -10.891 1.00 87.44 255 PHE A O 1
ATOM 2033 N N . PRO A 1 256 ? 6.820 10.219 -10.933 1.00 87.19 256 PRO A N 1
ATOM 2034 C CA . PRO A 1 256 ? 6.905 10.299 -12.386 1.00 87.19 256 PRO A CA 1
ATOM 2035 C C . PRO A 1 256 ? 8.177 9.628 -12.915 1.00 87.19 256 PRO A C 1
ATOM 2037 O O . PRO A 1 256 ? 9.255 9.689 -12.304 1.00 87.19 256 PRO A O 1
ATOM 2040 N N . VAL A 1 257 ? 8.036 8.978 -14.067 1.00 85.19 257 VAL A N 1
ATOM 2041 C CA . VAL A 1 257 ? 9.124 8.319 -14.787 1.00 85.19 257 VAL A CA 1
ATOM 2042 C C . VAL A 1 257 ? 9.476 9.157 -16.010 1.00 85.19 257 VAL A C 1
ATOM 2044 O O . VAL A 1 257 ? 8.604 9.478 -16.807 1.00 85.19 257 VAL A O 1
ATOM 2047 N N . GLY A 1 258 ? 10.754 9.502 -16.168 1.00 84.44 258 GLY A N 1
ATOM 2048 C CA . GLY A 1 258 ? 11.191 10.420 -17.221 1.00 84.44 258 GLY A CA 1
ATOM 2049 C C . GLY A 1 258 ? 10.862 11.878 -16.894 1.00 84.44 258 GLY A C 1
ATOM 2050 O O . GLY A 1 258 ? 10.759 12.247 -15.723 1.00 84.44 258 GLY A O 1
ATOM 2051 N N . ASN A 1 259 ? 10.709 12.703 -17.929 1.00 84.81 259 ASN A N 1
ATOM 2052 C CA . ASN A 1 259 ? 10.503 14.151 -17.804 1.00 84.81 259 ASN A CA 1
ATOM 2053 C C . ASN A 1 259 ? 9.019 14.550 -17.828 1.00 84.81 259 ASN A C 1
ATOM 2055 O O . ASN A 1 259 ? 8.660 15.610 -18.342 1.00 84.81 259 ASN A O 1
ATOM 2059 N N . VAL A 1 260 ? 8.147 13.702 -17.282 1.00 82.12 260 VAL A N 1
ATOM 2060 C CA . VAL A 1 260 ? 6.713 13.992 -17.168 1.00 82.12 260 VAL A CA 1
ATOM 2061 C C . VAL A 1 260 ? 6.375 14.559 -15.789 1.00 82.12 260 VAL A C 1
ATOM 2063 O O . VAL A 1 260 ? 6.996 14.176 -14.796 1.00 82.12 260 VAL A O 1
ATOM 2066 N N . PRO A 1 261 ? 5.388 15.466 -15.687 1.00 78.56 261 PRO A N 1
ATOM 2067 C CA . PRO A 1 261 ? 5.051 16.101 -14.414 1.00 78.56 261 PRO A CA 1
ATOM 2068 C C . PRO A 1 261 ? 4.355 15.149 -13.431 1.00 78.56 261 PRO A C 1
ATOM 2070 O O . PRO A 1 261 ? 4.449 15.350 -12.222 1.00 78.56 261 PRO A O 1
ATOM 2073 N N . TYR A 1 262 ? 3.674 14.115 -13.935 1.00 81.00 262 TYR A N 1
ATOM 2074 C CA . TYR A 1 262 ? 2.886 13.183 -13.132 1.00 81.00 262 TYR A CA 1
ATOM 2075 C C . TYR A 1 262 ? 3.017 11.760 -13.662 1.00 81.00 262 TYR A C 1
ATOM 2077 O O . TYR A 1 262 ? 3.076 11.538 -14.872 1.00 81.00 262 TYR A O 1
ATOM 2085 N N . SER A 1 263 ? 3.020 10.792 -12.749 1.00 83.12 263 SER A N 1
ATOM 2086 C CA . SER A 1 263 ? 2.872 9.385 -13.111 1.00 83.12 263 SER A CA 1
ATOM 2087 C C . SER A 1 263 ? 1.419 9.060 -13.447 1.00 83.12 263 SER A C 1
ATOM 2089 O O . SER A 1 263 ? 0.480 9.750 -13.054 1.00 83.12 263 SER A O 1
ATOM 2091 N N . THR A 1 264 ? 1.238 7.963 -14.166 1.00 85.50 264 THR A N 1
ATOM 2092 C CA . THR A 1 264 ? -0.054 7.372 -14.507 1.00 85.50 264 THR A CA 1
ATOM 2093 C C . THR A 1 264 ? 0.090 5.851 -14.465 1.00 85.50 264 THR A C 1
ATOM 2095 O O . THR A 1 264 ? 1.216 5.347 -14.533 1.00 85.50 264 THR A O 1
ATOM 2098 N N . PRO A 1 265 ? -1.017 5.089 -14.438 1.00 83.69 265 PRO A N 1
ATOM 2099 C CA . PRO A 1 265 ? -0.968 3.625 -14.482 1.00 83.69 265 PRO A CA 1
ATOM 2100 C C . PRO A 1 265 ? -0.192 3.060 -15.680 1.00 83.69 265 PRO A C 1
ATOM 2102 O O . PRO A 1 265 ? 0.311 1.940 -15.617 1.00 83.69 265 PRO A O 1
ATOM 2105 N N . ALA A 1 266 ? -0.061 3.832 -16.763 1.00 83.50 266 ALA A N 1
ATOM 2106 C CA . ALA A 1 266 ? 0.676 3.429 -17.954 1.00 83.50 266 ALA A CA 1
ATOM 2107 C C . ALA A 1 266 ? 2.187 3.237 -17.701 1.00 83.50 266 ALA A C 1
ATOM 2109 O O . ALA A 1 266 ? 2.828 2.508 -18.450 1.00 83.50 266 ALA A O 1
ATOM 2110 N N . TYR A 1 267 ? 2.750 3.816 -16.632 1.00 87.06 267 TYR A N 1
ATOM 2111 C CA . TYR A 1 267 ? 4.169 3.670 -16.259 1.00 87.06 267 TYR A CA 1
ATOM 2112 C C . TYR A 1 267 ? 4.456 2.451 -15.364 1.00 87.06 267 TYR A C 1
ATOM 2114 O O . TYR A 1 267 ? 5.559 2.297 -14.826 1.00 87.06 267 TYR A O 1
ATOM 2122 N N . LEU A 1 268 ? 3.483 1.551 -15.184 1.00 85.06 268 LEU A N 1
ATOM 2123 C CA . LEU A 1 268 ? 3.691 0.321 -14.417 1.00 85.06 268 LEU A CA 1
ATOM 2124 C C . LEU A 1 268 ? 4.758 -0.579 -15.063 1.00 85.06 268 LEU A C 1
ATOM 2126 O O . LEU A 1 268 ? 5.516 -1.236 -14.350 1.00 85.06 268 LEU A O 1
ATOM 2130 N N . GLY A 1 269 ? 4.857 -0.571 -16.397 1.00 86.12 269 GLY A N 1
ATOM 2131 C CA . GLY A 1 269 ? 5.900 -1.294 -17.128 1.00 86.12 269 GLY A CA 1
ATOM 2132 C C . GLY A 1 269 ? 7.298 -0.764 -16.830 1.00 86.12 269 GLY A C 1
ATOM 2133 O O . GLY A 1 269 ? 8.209 -1.550 -16.574 1.00 86.12 269 GLY A O 1
ATOM 2134 N N . ASP A 1 270 ? 7.471 0.559 -16.798 1.00 91.25 270 ASP A N 1
ATOM 2135 C CA . ASP A 1 270 ? 8.746 1.170 -16.417 1.00 91.25 270 ASP A CA 1
ATOM 2136 C C . ASP A 1 270 ? 9.099 0.855 -14.959 1.00 91.25 270 ASP A C 1
ATOM 2138 O O . ASP A 1 270 ? 10.237 0.503 -14.652 1.00 91.25 270 ASP A O 1
ATOM 2142 N N . THR A 1 271 ? 8.109 0.891 -14.059 1.00 91.81 271 THR A N 1
ATOM 2143 C CA . THR A 1 271 ? 8.303 0.468 -12.664 1.00 91.81 271 THR A CA 1
ATOM 2144 C C . THR A 1 271 ? 8.780 -0.983 -12.593 1.00 91.81 271 THR A C 1
ATOM 2146 O O . THR A 1 271 ? 9.762 -1.276 -11.907 1.00 91.81 271 THR A O 1
ATOM 2149 N N . ALA A 1 272 ? 8.154 -1.885 -13.355 1.00 91.19 272 ALA A N 1
ATOM 2150 C CA . ALA A 1 272 ? 8.589 -3.273 -13.454 1.00 91.19 272 ALA A CA 1
ATOM 2151 C C . ALA A 1 272 ? 10.036 -3.384 -13.950 1.00 91.19 272 ALA A C 1
ATOM 2153 O O . ALA A 1 272 ? 10.796 -4.183 -13.411 1.00 91.19 272 ALA A O 1
ATOM 2154 N N . ALA A 1 273 ? 10.433 -2.580 -14.940 1.00 92.06 273 ALA A N 1
ATOM 2155 C CA . ALA A 1 273 ? 11.796 -2.566 -15.462 1.00 92.06 273 ALA A CA 1
ATOM 2156 C C . ALA A 1 273 ? 12.821 -2.135 -14.407 1.00 92.06 273 ALA A C 1
ATOM 2158 O O . ALA A 1 273 ? 13.854 -2.788 -14.267 1.00 92.06 273 ALA A O 1
ATOM 2159 N N . PHE A 1 274 ? 12.529 -1.103 -13.612 1.00 95.69 274 PHE A N 1
ATOM 2160 C CA . PHE A 1 274 ? 13.428 -0.687 -12.533 1.00 95.69 274 PHE A CA 1
ATOM 2161 C C . PHE A 1 274 ? 13.560 -1.760 -11.447 1.00 95.69 274 PHE A C 1
ATOM 2163 O O . PHE A 1 274 ? 14.668 -2.064 -11.009 1.00 95.69 274 PHE A O 1
ATOM 2170 N N . VAL A 1 275 ? 12.449 -2.378 -11.037 1.00 96.06 275 VAL A N 1
ATOM 2171 C CA . VAL A 1 275 ? 12.455 -3.439 -10.015 1.00 96.06 275 VAL A CA 1
ATOM 2172 C C . VAL A 1 275 ? 13.170 -4.699 -10.519 1.00 96.06 275 VAL A C 1
ATOM 2174 O O . VAL A 1 275 ? 13.945 -5.313 -9.785 1.00 96.06 275 VAL A O 1
ATOM 2177 N N . ALA A 1 276 ? 12.947 -5.068 -11.781 1.00 93.62 276 ALA A N 1
ATOM 2178 C CA . ALA A 1 276 ? 13.535 -6.230 -12.440 1.00 93.62 276 ALA A CA 1
ATOM 2179 C C . ALA A 1 276 ? 15.069 -6.254 -12.363 1.00 93.62 276 ALA A C 1
ATOM 2181 O O . ALA A 1 276 ? 15.646 -7.310 -12.094 1.00 93.62 276 ALA A O 1
ATOM 2182 N N . VAL A 1 277 ? 15.715 -5.093 -12.524 1.00 95.81 277 VAL A N 1
ATOM 2183 C CA . VAL A 1 277 ? 17.177 -4.945 -12.423 1.00 95.81 277 VAL A CA 1
ATOM 2184 C C . VAL A 1 277 ? 17.685 -5.400 -11.055 1.00 95.81 277 VAL A C 1
ATOM 2186 O O . VAL A 1 277 ? 18.610 -6.204 -10.976 1.00 95.81 277 VAL A O 1
ATOM 2189 N N . TYR A 1 278 ? 17.056 -4.950 -9.967 1.00 96.12 278 TYR A N 1
ATOM 2190 C CA . TYR A 1 278 ? 17.500 -5.283 -8.608 1.00 96.12 278 TYR A CA 1
ATOM 2191 C C . TYR A 1 278 ? 17.214 -6.732 -8.206 1.00 96.12 278 TYR A C 1
ATOM 2193 O O . TYR A 1 278 ? 17.867 -7.261 -7.303 1.00 96.12 278 TYR A O 1
ATOM 2201 N N . LEU A 1 279 ? 16.238 -7.367 -8.858 1.00 95.81 279 LEU A N 1
ATOM 2202 C CA . LEU A 1 279 ? 15.819 -8.739 -8.577 1.00 95.81 279 LEU A CA 1
ATOM 2203 C C . LEU A 1 279 ? 16.402 -9.773 -9.550 1.00 95.81 279 LEU A C 1
ATOM 2205 O O . LEU A 1 279 ? 16.148 -10.963 -9.355 1.00 95.81 279 LEU A O 1
ATOM 2209 N N . ASN A 1 280 ? 17.161 -9.332 -10.560 1.00 95.62 280 ASN A N 1
ATOM 2210 C CA . ASN A 1 280 ? 17.727 -10.152 -11.633 1.00 95.62 280 ASN A CA 1
ATOM 2211 C C . ASN A 1 280 ? 16.683 -11.073 -12.300 1.00 95.62 280 ASN A C 1
ATOM 2213 O O . ASN A 1 280 ? 16.858 -12.287 -12.406 1.00 95.62 280 ASN A O 1
ATOM 2217 N N . ILE A 1 281 ? 15.555 -10.488 -12.703 1.00 91.81 281 ILE A N 1
ATOM 2218 C CA . ILE A 1 281 ? 14.410 -11.173 -13.320 1.00 91.81 281 ILE A CA 1
ATOM 2219 C C . ILE A 1 281 ? 13.944 -10.378 -14.540 1.00 91.81 281 ILE A C 1
ATOM 2221 O O . ILE A 1 281 ? 14.008 -9.155 -14.537 1.00 91.81 281 ILE A O 1
ATOM 2225 N N . GLY A 1 282 ? 13.449 -11.038 -15.589 1.00 86.06 282 GLY A N 1
ATOM 2226 C CA . GLY A 1 282 ? 12.902 -10.325 -16.747 1.00 86.06 282 GLY A CA 1
ATOM 2227 C C . GLY A 1 282 ? 11.647 -9.508 -16.381 1.00 86.06 282 GLY A C 1
ATOM 2228 O O . GLY A 1 282 ? 10.772 -10.041 -15.691 1.00 86.06 282 GLY A O 1
ATOM 2229 N N . PRO A 1 283 ? 11.486 -8.261 -16.869 1.00 82.56 283 PRO A N 1
ATOM 2230 C CA . PRO A 1 283 ? 10.359 -7.394 -16.505 1.00 82.56 283 PRO A CA 1
ATOM 2231 C C . PRO A 1 283 ? 8.999 -7.994 -16.875 1.00 82.56 283 PRO A C 1
ATOM 2233 O O . PRO A 1 283 ? 8.067 -7.935 -16.080 1.00 82.56 283 PRO A O 1
ATOM 2236 N N . CYS A 1 284 ? 8.886 -8.666 -18.027 1.00 80.38 284 CYS A N 1
ATOM 2237 C CA . CYS A 1 284 ? 7.656 -9.369 -18.413 1.00 80.38 284 CYS A CA 1
ATOM 2238 C C . CYS A 1 284 ? 7.276 -10.471 -17.415 1.00 80.38 284 CYS A C 1
ATOM 2240 O O . CYS A 1 284 ? 6.110 -10.605 -17.045 1.00 80.38 284 CYS A O 1
ATOM 2242 N N . HIS A 1 285 ? 8.262 -11.241 -16.948 1.00 83.19 285 HIS A N 1
ATOM 2243 C CA . HIS A 1 285 ? 8.018 -12.297 -15.972 1.00 83.19 285 HIS A CA 1
ATOM 2244 C C . HIS A 1 285 ? 7.630 -11.717 -14.606 1.00 83.19 285 HIS A C 1
ATOM 2246 O O . HIS A 1 285 ? 6.689 -12.205 -13.982 1.00 83.19 285 HIS A O 1
ATOM 2252 N N . LEU A 1 286 ? 8.295 -10.638 -14.177 1.00 87.12 286 LEU A N 1
ATOM 2253 C CA . LEU A 1 286 ? 7.944 -9.915 -12.956 1.00 87.12 286 LEU A CA 1
ATOM 2254 C C . LEU A 1 286 ? 6.500 -9.401 -13.002 1.00 87.12 286 LEU A C 1
ATOM 2256 O O . LEU A 1 286 ? 5.758 -9.620 -12.054 1.00 87.12 286 LEU A O 1
ATOM 2260 N N . MET A 1 287 ? 6.083 -8.796 -14.115 1.00 85.62 287 MET A N 1
ATOM 2261 C CA . MET A 1 287 ? 4.717 -8.299 -14.316 1.00 85.62 287 MET A CA 1
ATOM 2262 C C . MET A 1 287 ? 3.659 -9.408 -14.225 1.00 85.62 287 MET A C 1
ATOM 2264 O O . MET A 1 287 ? 2.650 -9.253 -13.542 1.00 85.62 287 MET A O 1
ATOM 2268 N N . GLN A 1 288 ? 3.891 -10.561 -14.861 1.00 85.00 288 GLN A N 1
ATOM 2269 C CA . GLN A 1 288 ? 2.988 -11.718 -14.753 1.00 85.00 288 GLN A CA 1
ATOM 2270 C C . GLN A 1 288 ? 2.936 -12.286 -13.330 1.00 85.00 288 GLN A C 1
ATOM 2272 O O . GLN A 1 288 ? 1.907 -12.789 -12.873 1.00 85.00 288 GLN A O 1
ATOM 2277 N N . LEU A 1 289 ? 4.068 -12.259 -12.630 1.00 88.94 289 LEU A N 1
ATOM 2278 C CA . LEU A 1 289 ? 4.165 -12.721 -11.258 1.00 88.94 289 LEU A CA 1
ATOM 2279 C C . LEU A 1 289 ? 3.382 -11.794 -10.321 1.00 88.94 289 LEU A C 1
ATOM 2281 O O . LEU A 1 289 ? 2.530 -12.273 -9.576 1.00 88.94 289 LEU A O 1
ATOM 2285 N N . THR A 1 290 ? 3.614 -10.483 -10.390 1.00 91.62 290 THR A N 1
ATOM 2286 C CA . THR A 1 290 ? 2.938 -9.513 -9.521 1.00 91.62 290 THR A CA 1
ATOM 2287 C C . THR A 1 290 ? 1.455 -9.375 -9.845 1.00 91.62 290 THR A C 1
ATOM 2289 O O . THR A 1 290 ? 0.669 -9.178 -8.923 1.00 91.62 290 THR A O 1
ATOM 2292 N N . LEU A 1 291 ? 1.038 -9.604 -11.097 1.00 88.00 291 LEU A N 1
ATOM 2293 C CA . LEU A 1 291 ? -0.373 -9.778 -11.451 1.00 88.00 291 LEU A CA 1
ATOM 2294 C C . LEU A 1 291 ? -1.012 -10.936 -10.672 1.00 88.00 291 LEU A C 1
ATOM 2296 O O . LEU A 1 291 ? -2.054 -10.760 -10.054 1.00 88.00 291 LEU A O 1
ATOM 2300 N N . ARG A 1 292 ? -0.399 -12.124 -10.655 1.00 90.62 292 ARG A N 1
ATOM 2301 C CA . ARG A 1 292 ? -0.957 -13.269 -9.910 1.00 90.62 292 ARG A CA 1
ATOM 2302 C C . ARG A 1 292 ? -1.015 -13.001 -8.406 1.00 90.62 292 ARG A C 1
ATOM 2304 O O . ARG A 1 292 ? -1.982 -13.385 -7.746 1.00 90.62 292 ARG A O 1
ATOM 2311 N N . ASN A 1 293 ? -0.008 -12.316 -7.868 1.00 94.56 293 ASN A N 1
ATOM 2312 C CA . ASN A 1 293 ? 0.021 -11.924 -6.459 1.00 94.56 293 ASN A CA 1
ATOM 2313 C C . ASN A 1 293 ? -1.105 -10.934 -6.131 1.00 94.56 293 ASN A C 1
ATOM 2315 O O . ASN A 1 293 ? -1.812 -11.114 -5.142 1.00 94.56 293 ASN A O 1
ATOM 2319 N N . ALA A 1 294 ? -1.310 -9.936 -6.992 1.00 90.25 294 ALA A N 1
ATOM 2320 C CA . ALA A 1 294 ? -2.412 -8.984 -6.921 1.00 90.25 294 ALA A CA 1
ATOM 2321 C C . ALA A 1 294 ? -3.777 -9.680 -6.887 1.00 90.25 294 ALA A C 1
ATOM 2323 O O . ALA A 1 294 ? -4.574 -9.425 -5.984 1.00 90.25 294 ALA A O 1
ATOM 2324 N N . MET A 1 295 ? -4.004 -10.611 -7.818 1.00 88.06 295 MET A N 1
ATOM 2325 C CA . MET A 1 295 ? -5.240 -11.395 -7.895 1.00 88.06 295 MET A CA 1
ATOM 2326 C C . MET A 1 295 ? -5.454 -12.243 -6.630 1.00 88.06 295 MET A C 1
ATOM 2328 O O . MET A 1 295 ? -6.557 -12.327 -6.094 1.00 88.06 295 MET A O 1
ATOM 2332 N N . THR A 1 296 ? -4.378 -12.815 -6.082 1.00 92.50 296 THR A N 1
ATOM 2333 C CA . THR A 1 296 ? -4.411 -13.591 -4.828 1.00 92.50 296 THR A CA 1
ATOM 2334 C C . THR A 1 296 ? -4.784 -12.725 -3.618 1.00 92.50 296 THR A C 1
ATOM 2336 O O . THR A 1 296 ? -5.533 -13.148 -2.726 1.00 92.50 296 THR A O 1
ATOM 2339 N N . LEU A 1 297 ? -4.244 -11.507 -3.564 1.00 93.62 297 LEU A N 1
ATOM 2340 C CA . LEU A 1 297 ? -4.476 -10.574 -2.472 1.00 93.62 297 LEU A CA 1
ATOM 2341 C C . LEU A 1 297 ? -5.912 -10.035 -2.505 1.00 93.62 297 LEU A C 1
ATOM 2343 O O . LEU A 1 297 ? -6.642 -10.219 -1.531 1.00 93.62 297 LEU A O 1
ATOM 2347 N N . TYR A 1 298 ? -6.312 -9.439 -3.629 1.00 88.69 298 TYR A N 1
ATOM 2348 C CA . TYR A 1 298 ? -7.566 -8.693 -3.777 1.00 88.69 298 TYR A CA 1
ATOM 2349 C C . TYR A 1 298 ? -8.748 -9.519 -4.305 1.00 88.69 298 TYR A C 1
ATOM 2351 O O . TYR A 1 298 ? -9.861 -9.004 -4.370 1.00 88.69 298 TYR A O 1
ATOM 2359 N N . GLY A 1 299 ? -8.543 -10.787 -4.677 1.00 76.56 299 GLY A N 1
ATOM 2360 C CA . GLY A 1 299 ? -9.622 -11.696 -5.084 1.00 76.56 299 GLY A CA 1
ATOM 2361 C C . GLY A 1 299 ? -10.313 -11.316 -6.399 1.00 76.56 299 GLY A C 1
ATOM 2362 O O . GLY A 1 299 ? -11.508 -11.562 -6.546 1.00 76.56 299 GLY A O 1
ATOM 2363 N N . SER A 1 300 ? -9.589 -10.681 -7.326 1.00 54.12 300 SER A N 1
ATOM 2364 C CA . SER A 1 300 ? -10.066 -10.272 -8.663 1.00 54.12 300 SER A CA 1
ATOM 2365 C C . SER A 1 300 ? -9.113 -10.735 -9.745 1.00 54.12 300 SER A C 1
ATOM 2367 O O . SER A 1 300 ? -7.922 -10.853 -9.410 1.00 54.12 300 SER A O 1
#

Foldseek 3Di:
DDDDDDDDDDDDPDDDPVRVVVVVVVVVVVVVVVVPQAFEQAEAAPDPPVPPDDPPPPDDDDDFAPFFHHHQEYEYEAAALVPLDPQDPPDDHRYAYAYEHDLVNLVVCDPVSVVSSLVVCPDPRHLAHDPAFFAQCDDPVCRVSSLVSRLVSLLSDDQRHEYEYDAHDYPPPQASPVRLVSRLVSCVVRHDLQHAYEDAQGQHFLVSLVSCCVRRVNAAYEHELCLVVHDVRSLNNLLNGDLLRYAYHHNWQPDDDPPDPGDDSRNSLVRLVSSCVSNVHDSSVSRVSNRVSSCVRRVD

pLDDT: mean 80.06, std 24.49, range [24.84, 98.69]

Secondary structure (DSSP, 8-state):
----------------HHHHHHHHHHHHHHHHHHTT-EEEEEEE---SHHHHS------------SS--EEEEEEEEE--GGG--SS-----TTEEEEE---GGGGGG--HHHHHHHHHHTTSTTEEEEEEEEEETTS-GGGHHHHHHHHHHHHTT--TTSPEEEEEEPPTT-TT-HHHHHHHHHHHHHHS-TT--EEETT----HHHHHHHHHH-TTEEEEE-GGGGG--HHHHHHHHHS-GGGEEE---BTSS--SS-SS--GGGHHHHHHHHHHHHTS-HHHHHHHHHHHHHHHH--